Protein AF-A0A6V7NEJ1-F1 (afdb_monomer_lite)

Foldseek 3Di:
DVVVVVVVVVVVVVVPPDPQDCCDPVNDQDPLNVLSVVLVVCVVPDPDNVVSVVSVVVSVCSLPVVVVVVVVVVVVVVVVVVVVVVVVVVVVVVVVVPPCPVVVVVVVVVVVVVVVVDDDDDDDDDDDDDDDDDPDDCVVVVVVVVDPPPQDFQLPPLCLQVDCVNCVPHASGHAPSTHGHPLQWDQCAQLHHRNHADPQFTRHGSDTHNLQWDQCAQSHHRNHEDPPFTRHGSDTNPPD

Sequence (240 aa):
MAQKREKREEDWEEHCWEDGVRVGDNGEQGRCYDFWTDFSECMSRCREPKDCSLLRDDYLECLHHSKEFQRRNRIYKEEQRQKRAAERKAKEEAKGGDVDMLAFSIHHWLLLLCLSVATLGETDAIRSASPPYPTRSKFLRAAVLGGRRQRLMCTADPGVCSDRKKNPWGGSTCCFQQYCKDTARDPDHCGDCGRRCAYGLLCCGGECTDVRDDPDHCGSCYSRCAAGIRCSFGMCGYSH

Secondary structure (DSSP, 8-state):
--HHHHHHHTHHHHHTSSSS----TTSPPPTTHHHHHHHHHHHHH-SSGGGGHHHHHHHHHHHH-HHHHHHHHHHHHHHHHHHHHHHHHHHHHHHHTTTSHHHHHHHHHHHHHHHTTS-------------------THHHHHHHS------B-SS-GGGGT-TTT-TT---EEETTTEEE-TTT-TTSSSSTT-PPPTT-EEETTEEE-TTT-TTSSSSTT-PPPTTPPEETTEETTT-

Radius of gyration: 31.02 Å; chains: 1; bounding box: 75×42×97 Å

Organism: NCBI:txid296719

Structure (mmCIF, N/CA/C/O backbone):
data_AF-A0A6V7NEJ1-F1
#
_entry.id   AF-A0A6V7NEJ1-F1
#
loop_
_atom_site.group_PDB
_atom_site.id
_atom_site.type_symbol
_atom_site.label_atom_id
_atom_site.label_alt_id
_atom_site.label_comp_id
_atom_site.label_asym_id
_atom_site.label_entity_id
_atom_site.label_seq_id
_atom_site.pdbx_PDB_ins_code
_atom_site.Cartn_x
_atom_site.Cartn_y
_atom_site.Cartn_z
_atom_site.occupancy
_atom_site.B_iso_or_equiv
_atom_site.auth_seq_id
_atom_site.auth_comp_id
_atom_site.auth_asym_id
_atom_site.auth_atom_id
_atom_site.pdbx_PDB_model_num
ATOM 1 N N . MET A 1 1 ? -39.608 7.233 35.991 1.00 43.00 1 MET A N 1
ATOM 2 C CA . MET A 1 1 ? -39.121 7.930 34.776 1.00 43.00 1 MET A CA 1
ATOM 3 C C . MET A 1 1 ? -37.794 8.667 34.987 1.00 43.00 1 MET A C 1
ATOM 5 O O . MET A 1 1 ? -37.053 8.764 34.023 1.00 43.00 1 MET A O 1
ATOM 9 N N . ALA A 1 2 ? -37.445 9.117 36.202 1.00 38.62 2 ALA A N 1
ATOM 10 C CA . ALA A 1 2 ? -36.134 9.727 36.484 1.00 38.62 2 ALA A CA 1
ATOM 11 C C . ALA A 1 2 ? -34.965 8.712 36.491 1.00 38.62 2 ALA A C 1
ATOM 13 O O . ALA A 1 2 ? -33.938 8.956 35.878 1.00 38.62 2 ALA A O 1
ATOM 14 N N . GLN A 1 3 ? -35.169 7.508 37.034 1.00 37.56 3 GLN A N 1
ATOM 15 C CA . GLN A 1 3 ? -34.107 6.491 37.178 1.00 37.56 3 GLN A CA 1
ATOM 16 C C . GLN A 1 3 ? -33.664 5.790 35.873 1.00 37.56 3 GLN A C 1
ATOM 18 O O . GLN A 1 3 ? -32.700 5.035 35.874 1.00 37.56 3 GLN A O 1
ATOM 23 N N . LYS A 1 4 ? -34.358 5.999 34.741 1.00 33.81 4 LYS A N 1
ATOM 24 C CA . LYS A 1 4 ? -34.018 5.363 33.444 1.00 33.81 4 LYS A CA 1
ATOM 25 C C . LYS A 1 4 ? -33.117 6.242 32.558 1.00 33.81 4 LYS A C 1
ATOM 27 O O . LYS A 1 4 ? -32.712 5.801 31.486 1.00 33.81 4 LYS A O 1
ATOM 32 N N . ARG A 1 5 ? -32.865 7.488 32.980 1.00 34.72 5 ARG A N 1
ATOM 33 C CA . ARG A 1 5 ? -31.974 8.450 32.312 1.00 34.72 5 ARG A CA 1
ATOM 34 C C . ARG A 1 5 ? -30.560 8.402 32.892 1.00 34.72 5 ARG A C 1
ATOM 36 O O . ARG A 1 5 ? -29.623 8.345 32.115 1.00 34.72 5 ARG A O 1
ATOM 43 N N . GLU A 1 6 ? -30.451 8.281 34.211 1.00 37.00 6 GLU A N 1
ATOM 44 C CA . GLU A 1 6 ? -29.179 8.176 34.948 1.00 37.00 6 GLU A CA 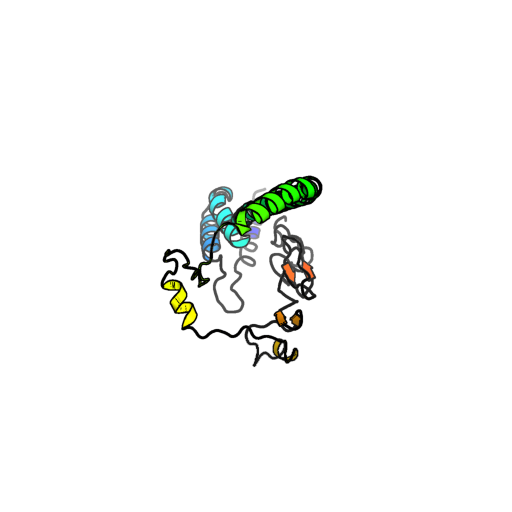1
ATOM 45 C C . GLU A 1 6 ? -28.373 6.932 34.530 1.00 37.00 6 GLU A C 1
ATOM 47 O O . GLU A 1 6 ? -27.199 7.022 34.200 1.00 37.00 6 GLU A O 1
ATOM 52 N N . LYS A 1 7 ? -29.041 5.782 34.348 1.00 33.00 7 LYS A N 1
ATOM 53 C CA . LYS A 1 7 ? -28.384 4.534 33.913 1.00 33.00 7 LYS A CA 1
ATOM 54 C C . LYS A 1 7 ? -27.894 4.529 32.452 1.00 33.00 7 LYS A C 1
ATOM 56 O O . LYS A 1 7 ? -27.285 3.561 32.024 1.00 33.00 7 LYS A O 1
ATOM 61 N N . ARG A 1 8 ? -28.220 5.559 31.661 1.00 33.16 8 ARG A N 1
ATOM 62 C CA . ARG A 1 8 ? -27.719 5.731 30.286 1.00 33.16 8 ARG A CA 1
ATOM 63 C C . ARG A 1 8 ? -26.531 6.693 30.239 1.00 33.16 8 ARG A C 1
ATOM 65 O O . ARG A 1 8 ? -25.877 6.728 29.214 1.00 33.16 8 ARG A O 1
ATOM 72 N N . GLU A 1 9 ? -26.288 7.477 31.289 1.00 38.00 9 GLU A N 1
ATOM 73 C CA . GLU A 1 9 ? -25.158 8.414 31.372 1.00 38.00 9 GLU A CA 1
ATOM 74 C C . GLU A 1 9 ? -23.884 7.721 31.888 1.00 38.00 9 GLU A C 1
ATOM 76 O O . GLU A 1 9 ? -22.805 8.055 31.417 1.00 38.00 9 GLU A O 1
ATOM 81 N N . GLU A 1 10 ? -24.002 6.683 32.726 1.00 37.66 10 GLU A N 1
ATOM 82 C CA . GLU A 1 10 ? -22.851 5.889 33.206 1.00 37.66 10 GLU A CA 1
ATOM 83 C C . GLU A 1 10 ? -22.279 4.913 32.149 1.00 37.66 10 GLU A C 1
ATOM 85 O O . GLU A 1 10 ? -21.090 4.618 32.165 1.00 37.66 10 GLU A O 1
ATOM 90 N N . ASP A 1 11 ? -23.079 4.463 31.172 1.00 36.28 11 ASP A N 1
ATOM 91 C CA . ASP A 1 11 ? -22.656 3.488 30.137 1.00 36.28 11 ASP A CA 1
ATOM 92 C C . ASP A 1 11 ? -21.701 4.092 29.074 1.00 36.28 11 ASP A C 1
ATOM 94 O O . ASP A 1 11 ? -21.003 3.366 28.361 1.00 36.28 11 ASP A O 1
ATOM 98 N N . TRP A 1 12 ? -21.667 5.430 28.952 1.00 39.09 12 TRP A N 1
ATOM 99 C CA . TRP A 1 12 ? -20.830 6.147 27.975 1.00 39.09 12 TRP A CA 1
ATOM 100 C C . TRP A 1 12 ? -19.400 6.405 28.455 1.00 39.09 12 TRP A C 1
ATOM 102 O O . TRP A 1 12 ? -18.511 6.570 27.618 1.00 39.09 12 TRP A O 1
ATOM 112 N N . GLU A 1 13 ? -19.160 6.463 29.768 1.00 37.31 13 GLU A N 1
ATOM 113 C CA . GLU A 1 13 ? -17.818 6.724 30.305 1.00 37.31 13 GLU A CA 1
ATOM 114 C C . GLU A 1 13 ? -16.899 5.498 30.185 1.00 37.31 13 GLU A C 1
ATOM 116 O O . GLU A 1 13 ? -15.700 5.671 29.981 1.00 37.31 13 GLU A O 1
ATOM 121 N N . GLU A 1 14 ? -17.437 4.273 30.209 1.00 36.22 14 GLU A N 1
ATOM 122 C CA . GLU A 1 14 ? -16.632 3.039 30.147 1.00 36.22 14 GLU A CA 1
ATOM 123 C C . GLU A 1 14 ? -16.271 2.619 28.702 1.00 36.22 14 GLU A C 1
ATOM 125 O O . GLU A 1 14 ? -15.186 2.098 28.461 1.00 36.22 14 GLU A O 1
ATOM 130 N N . HIS A 1 15 ? -17.108 2.937 27.702 1.00 41.59 15 HIS A N 1
ATOM 131 C CA . HIS A 1 15 ? -16.860 2.582 26.289 1.00 41.59 15 HIS A CA 1
ATOM 132 C C . HIS A 1 15 ? -15.947 3.558 25.525 1.00 41.59 15 HIS A C 1
ATOM 134 O O . HIS A 1 15 ? -15.468 3.236 24.439 1.00 41.59 15 HIS A O 1
ATOM 140 N N . CYS A 1 16 ? -15.699 4.760 26.053 1.00 40.62 16 CYS A N 1
ATOM 141 C CA . CYS A 1 16 ? -14.900 5.779 25.361 1.00 40.62 16 CYS A CA 1
ATOM 142 C C . CYS A 1 16 ? -13.378 5.622 25.541 1.00 40.62 16 CYS A C 1
ATOM 144 O O . CYS A 1 16 ? -12.628 6.346 24.883 1.00 40.62 16 CYS A O 1
ATOM 146 N N . TRP A 1 17 ? -12.909 4.716 26.409 1.00 41.50 17 TRP A N 1
ATOM 147 C CA . TRP A 1 17 ? -11.503 4.691 26.838 1.00 41.50 17 TRP A CA 1
ATOM 148 C C . TRP A 1 17 ? -10.650 3.514 26.345 1.00 41.50 17 TRP A C 1
ATOM 150 O O . TRP A 1 17 ? -9.428 3.633 26.416 1.00 41.50 17 TRP A O 1
ATOM 160 N N . GLU A 1 18 ? -11.212 2.427 25.801 1.00 34.25 18 GLU A N 1
ATOM 161 C CA . GLU A 1 18 ? -10.382 1.244 25.484 1.00 34.25 18 GLU A CA 1
ATOM 162 C C . GLU A 1 18 ? -9.819 1.184 24.047 1.00 34.25 18 GLU A C 1
ATOM 164 O O . GLU A 1 18 ? -8.728 0.650 23.863 1.00 34.25 18 GLU A O 1
ATOM 169 N N . ASP A 1 19 ? -10.436 1.819 23.041 1.00 42.66 19 ASP A N 1
ATOM 170 C CA . ASP A 1 19 ? -10.049 1.579 21.630 1.00 42.66 19 ASP A CA 1
ATOM 171 C C . ASP A 1 19 ? -9.266 2.718 20.933 1.00 42.66 19 ASP A C 1
ATOM 173 O O . ASP A 1 19 ? -8.910 2.619 19.755 1.00 42.66 19 ASP A O 1
ATOM 177 N N . GLY A 1 20 ? -8.970 3.826 21.622 1.00 44.59 20 GLY A N 1
ATOM 178 C CA . GLY A 1 20 ? -8.457 5.044 20.971 1.00 44.59 20 GLY A CA 1
ATOM 179 C C . GLY A 1 20 ? -6.935 5.172 20.840 1.00 44.59 20 GLY A C 1
ATOM 180 O O . GLY A 1 20 ? -6.453 5.854 19.934 1.00 44.59 20 GLY A O 1
ATOM 181 N N . VAL A 1 21 ? -6.156 4.538 21.719 1.00 46.44 21 VAL A N 1
ATOM 182 C CA . VAL A 1 21 ? -4.704 4.765 21.783 1.00 46.44 21 VAL A CA 1
ATOM 183 C C . VAL A 1 21 ? -3.960 3.586 21.167 1.00 46.44 21 VAL A C 1
ATOM 185 O O . VAL A 1 21 ? -3.514 2.678 21.862 1.00 46.44 21 VAL A O 1
ATOM 188 N N . ARG A 1 22 ? -3.726 3.621 19.850 1.00 49.00 22 ARG A N 1
ATOM 189 C CA . ARG A 1 22 ? -2.622 2.832 19.282 1.00 49.00 22 ARG A CA 1
ATOM 190 C C . ARG A 1 22 ? -1.297 3.512 19.621 1.00 49.00 22 ARG A C 1
ATOM 192 O O . ARG A 1 22 ? -0.730 4.232 18.799 1.00 49.00 22 ARG A O 1
ATOM 199 N N . VAL A 1 23 ? -0.805 3.276 20.838 1.00 48.75 23 VAL A N 1
ATOM 200 C CA . VAL A 1 23 ? 0.640 3.317 21.094 1.00 48.75 23 VAL A CA 1
ATOM 201 C C . VAL A 1 23 ? 1.232 2.231 20.198 1.00 48.75 23 VAL A C 1
ATOM 203 O O . VAL A 1 23 ? 0.774 1.091 20.244 1.00 48.75 23 VAL A O 1
ATOM 206 N N . GLY A 1 24 ? 2.173 2.570 19.314 1.00 43.19 24 GLY A N 1
ATOM 207 C CA . GLY A 1 24 ? 2.860 1.529 18.549 1.00 43.19 24 GLY A CA 1
ATOM 208 C C . GLY A 1 24 ? 3.569 0.569 19.507 1.00 43.19 24 GLY A C 1
ATOM 209 O O . GLY A 1 24 ? 3.970 0.989 20.589 1.00 43.19 24 GLY A O 1
ATOM 210 N N . ASP A 1 25 ? 3.789 -0.687 19.111 1.00 52.03 25 ASP A N 1
ATOM 211 C CA . ASP A 1 25 ? 4.410 -1.732 19.955 1.00 52.03 25 ASP A CA 1
ATOM 212 C C . ASP A 1 25 ? 5.779 -1.339 20.572 1.00 52.03 25 ASP A C 1
ATOM 214 O O . ASP A 1 25 ? 6.278 -2.004 21.476 1.00 52.03 25 ASP A O 1
ATOM 218 N N . ASN A 1 26 ? 6.379 -0.232 20.116 1.00 51.19 26 ASN A N 1
ATOM 219 C CA . ASN A 1 26 ? 7.649 0.329 20.582 1.0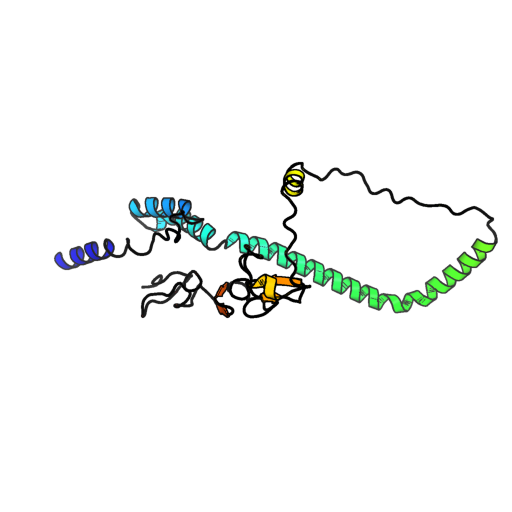0 51.19 26 ASN A CA 1
ATOM 220 C C . ASN A 1 26 ? 7.509 1.522 21.556 1.00 51.19 26 ASN A C 1
ATOM 222 O O . ASN A 1 26 ? 8.520 2.123 21.915 1.00 51.19 26 ASN A O 1
ATOM 226 N N . GLY A 1 27 ? 6.293 1.926 21.941 1.00 51.09 27 GLY A N 1
ATOM 227 C CA . GLY A 1 27 ? 6.068 3.141 22.741 1.00 51.09 27 GLY A CA 1
ATOM 228 C C . GLY A 1 27 ? 6.135 4.453 21.944 1.00 51.09 27 GLY A C 1
ATOM 229 O O . GLY A 1 27 ? 6.050 5.531 22.528 1.00 51.09 27 GLY A O 1
ATOM 230 N N . GLU A 1 28 ? 6.289 4.384 20.620 1.00 56.56 28 GLU A N 1
ATOM 231 C CA . GLU A 1 28 ? 6.332 5.557 19.743 1.00 56.56 28 GLU A CA 1
ATOM 232 C C . GLU A 1 28 ? 4.916 5.992 19.335 1.00 56.56 28 GLU A C 1
ATOM 234 O O . GLU A 1 28 ? 4.045 5.167 19.036 1.00 56.56 28 GLU A O 1
ATOM 239 N N . GLN A 1 29 ? 4.689 7.308 19.319 1.00 66.00 29 GLN A N 1
ATOM 240 C CA . GLN A 1 29 ? 3.431 7.911 18.879 1.00 66.00 29 GLN A CA 1
ATOM 241 C C . GLN A 1 29 ? 3.195 7.623 17.387 1.00 66.00 29 GLN A C 1
ATOM 243 O O . GLN A 1 29 ? 4.096 7.752 16.556 1.00 66.00 29 GLN A O 1
ATOM 248 N N . GLY A 1 30 ? 1.975 7.206 17.035 1.00 68.06 30 GLY A N 1
ATOM 249 C CA . GLY A 1 30 ? 1.600 6.928 15.648 1.00 68.06 30 GLY A CA 1
ATOM 250 C C . GLY A 1 30 ? 1.690 8.167 14.744 1.00 68.06 30 GLY A C 1
ATOM 251 O O . GLY A 1 30 ? 1.585 9.298 15.201 1.00 68.06 30 GLY A O 1
ATOM 252 N N . ARG A 1 31 ? 1.814 7.969 13.422 1.00 75.25 31 ARG A N 1
ATOM 253 C CA . ARG A 1 31 ? 1.979 9.067 12.435 1.00 75.25 31 ARG A CA 1
ATOM 254 C C . ARG A 1 31 ? 0.896 10.156 12.474 1.00 75.25 31 ARG A C 1
ATOM 256 O O . ARG A 1 31 ? 1.161 11.265 12.035 1.00 75.25 31 ARG A O 1
ATOM 263 N N . CYS A 1 32 ? -0.304 9.822 12.946 1.00 81.94 32 CYS A N 1
ATOM 264 C CA . CYS A 1 32 ? -1.450 10.732 13.036 1.00 81.94 32 CYS A CA 1
ATOM 265 C C . CYS A 1 32 ? -1.846 11.035 14.490 1.00 81.94 32 CYS A C 1
ATOM 267 O O . CYS A 1 32 ? -2.981 11.433 14.743 1.00 81.94 32 CYS A O 1
ATOM 269 N N . TYR A 1 33 ? -0.942 10.789 15.442 1.00 81.88 33 TYR A N 1
ATOM 270 C CA . TYR A 1 33 ? -1.204 10.936 16.873 1.00 81.88 33 TYR A CA 1
ATOM 271 C C . TYR A 1 33 ? -1.533 12.381 17.269 1.00 81.88 33 TYR A C 1
ATOM 273 O O . TYR A 1 33 ? -2.431 12.593 18.078 1.00 81.88 33 TYR A O 1
ATOM 281 N N . ASP A 1 34 ? -0.888 13.369 16.648 1.00 84.31 34 ASP A N 1
ATOM 282 C CA . ASP A 1 34 ? -1.160 14.788 16.914 1.00 84.31 34 ASP A CA 1
ATOM 283 C C . ASP A 1 34 ? -2.590 15.169 16.496 1.00 84.31 34 ASP A C 1
ATOM 285 O O . ASP A 1 34 ? -3.363 15.675 17.304 1.00 84.31 34 ASP A O 1
ATOM 289 N N . PHE A 1 35 ? -3.003 14.793 15.279 1.00 85.50 35 PHE A N 1
ATOM 290 C CA . PHE A 1 35 ? -4.374 15.022 14.800 1.00 85.50 35 PHE A CA 1
ATOM 291 C C . PHE A 1 35 ? -5.428 14.305 15.648 1.00 85.50 35 PHE A C 1
ATOM 293 O O . PHE A 1 35 ? -6.522 14.824 15.868 1.00 85.50 35 PHE A O 1
ATOM 300 N N . TRP A 1 36 ? -5.107 13.100 16.124 1.00 83.25 36 TRP A N 1
ATOM 301 C CA . TRP A 1 36 ? -5.970 12.365 17.042 1.00 83.25 36 TRP A CA 1
ATOM 302 C C . TRP A 1 36 ? -6.092 13.075 18.393 1.00 83.25 36 TRP A C 1
ATOM 304 O O . TRP A 1 36 ? -7.195 13.165 18.928 1.00 83.25 36 TRP A O 1
ATOM 314 N N . THR A 1 37 ? -4.984 13.601 18.920 1.00 83.50 37 THR A N 1
ATOM 315 C CA . THR A 1 37 ? -4.953 14.328 20.195 1.00 83.50 37 THR A CA 1
ATOM 316 C C . THR A 1 37 ? -5.835 15.571 20.119 1.00 83.50 37 THR A C 1
ATOM 318 O O . THR A 1 37 ? -6.693 15.752 20.980 1.00 83.50 37 THR A O 1
ATOM 321 N N . ASP A 1 38 ? -5.722 16.356 19.046 1.00 85.88 38 ASP A N 1
ATOM 322 C CA . ASP A 1 38 ? -6.537 17.559 18.837 1.00 85.88 38 ASP A CA 1
ATOM 323 C C . ASP A 1 38 ? -8.032 17.228 18.697 1.00 85.88 38 ASP A C 1
ATOM 325 O O . ASP A 1 38 ? -8.900 17.874 19.295 1.00 85.88 38 ASP A O 1
ATOM 329 N N . PHE A 1 39 ? -8.355 16.186 17.924 1.00 86.88 39 PHE A N 1
ATOM 330 C CA . PHE A 1 39 ? -9.727 15.708 17.772 1.00 86.88 39 PHE A CA 1
ATOM 331 C C . PHE A 1 39 ? -10.311 15.214 19.105 1.00 86.88 39 PHE A C 1
ATOM 333 O O . PHE A 1 39 ? -11.439 15.572 19.452 1.00 86.88 39 PHE A O 1
ATOM 340 N N . SER A 1 40 ? -9.540 14.430 19.859 1.00 78.06 40 SER A N 1
ATOM 341 C CA . SER A 1 40 ? -9.921 13.892 21.167 1.00 78.06 40 SER A CA 1
ATOM 342 C C . SER A 1 40 ? -10.134 15.008 22.193 1.00 78.06 40 SER A C 1
ATOM 344 O O . SER A 1 40 ? -11.163 15.049 22.870 1.00 78.06 40 SER A O 1
ATOM 346 N N . GLU A 1 41 ? -9.232 15.992 22.242 1.00 83.38 41 GLU A N 1
ATOM 347 C CA . GLU A 1 41 ? -9.363 17.153 23.123 1.00 83.38 41 GLU A CA 1
ATOM 348 C C . GLU A 1 41 ? -10.616 17.975 22.784 1.00 83.38 41 GLU A C 1
ATOM 350 O O . GLU A 1 41 ? -11.369 18.345 23.689 1.00 83.38 41 GLU A O 1
ATOM 355 N N . CYS A 1 42 ? -10.906 18.198 21.498 1.00 82.19 42 CYS A N 1
ATOM 356 C CA . CYS A 1 42 ? -12.136 18.871 21.079 1.00 82.19 42 CYS A CA 1
ATOM 357 C C . CYS A 1 42 ? -13.384 18.093 21.513 1.00 82.19 42 CYS A C 1
ATOM 359 O O . CYS A 1 42 ? -14.297 18.666 22.112 1.00 82.19 42 CYS A O 1
ATOM 361 N N . MET A 1 43 ? -13.409 16.781 21.268 1.00 78.94 43 MET A N 1
ATOM 362 C CA . MET A 1 43 ? -14.542 15.926 21.625 1.00 78.94 43 MET A CA 1
ATOM 363 C C . MET A 1 43 ? -14.771 15.871 23.140 1.00 78.94 43 MET A C 1
ATOM 365 O O . MET A 1 43 ? -15.921 15.845 23.569 1.00 78.94 43 MET A O 1
ATOM 369 N N . SER A 1 44 ? -13.706 15.952 23.945 1.00 77.31 44 SER A N 1
ATOM 370 C CA . SER A 1 44 ? -13.787 15.967 25.413 1.00 77.31 44 SER A CA 1
ATOM 371 C C . SER A 1 44 ? -14.429 17.235 25.995 1.00 77.31 44 SER A C 1
ATOM 373 O O . SER A 1 44 ? -14.887 17.231 27.136 1.00 77.31 44 SER A O 1
ATOM 375 N N . ARG A 1 45 ? -14.470 18.332 25.225 1.00 79.12 45 ARG A N 1
ATOM 376 C CA . ARG A 1 45 ? -14.982 19.642 25.673 1.00 79.12 45 ARG A CA 1
ATOM 377 C C . ARG A 1 45 ? -16.209 20.126 24.895 1.00 79.12 45 ARG A C 1
ATOM 379 O O . ARG A 1 45 ? -16.776 21.160 25.252 1.00 79.12 45 ARG A O 1
ATOM 386 N N . CYS A 1 46 ? -16.613 19.434 23.831 1.00 77.12 46 CYS A N 1
ATOM 387 C CA . CYS A 1 46 ? -17.714 19.866 22.971 1.00 77.12 46 CYS A CA 1
ATOM 388 C C . CYS A 1 46 ? -19.094 19.502 23.542 1.00 77.12 46 CYS A C 1
ATOM 390 O O . CYS A 1 46 ? -19.255 18.515 24.255 1.00 77.12 46 CYS A O 1
ATOM 392 N N . ARG A 1 47 ? -20.113 20.308 23.205 1.00 73.19 47 ARG A N 1
ATOM 393 C CA . ARG A 1 47 ? -21.520 19.979 23.496 1.00 73.19 47 ARG A CA 1
ATOM 394 C C . ARG A 1 47 ? -22.127 19.078 22.429 1.00 73.19 47 ARG A C 1
ATOM 396 O O . ARG A 1 47 ? -22.963 18.242 22.756 1.00 73.19 47 ARG A O 1
ATOM 403 N N . GLU A 1 48 ? -21.720 19.254 21.171 1.00 58.78 48 GLU A N 1
ATOM 404 C CA . GLU A 1 48 ? -22.180 18.439 20.053 1.00 58.78 48 GLU A CA 1
ATOM 405 C C . GLU A 1 48 ? -20.999 17.922 19.213 1.00 58.78 48 GLU A C 1
ATOM 407 O O . GLU A 1 48 ? -20.130 18.698 18.815 1.00 58.78 48 GLU A O 1
ATOM 412 N N . PRO A 1 49 ? -20.990 16.632 18.823 1.00 66.38 49 PRO A N 1
ATOM 413 C CA . PRO A 1 49 ? -19.919 16.051 18.005 1.00 66.38 49 PRO A CA 1
ATOM 414 C C . PRO A 1 49 ? -19.677 16.760 16.664 1.00 66.38 49 PRO A C 1
ATOM 416 O O . PRO A 1 49 ? -18.593 16.670 16.086 1.00 66.38 49 PRO A O 1
ATOM 419 N N . LYS A 1 50 ? -20.689 17.451 16.127 1.00 69.88 50 LYS A N 1
ATOM 420 C CA . LYS A 1 50 ? -20.587 18.168 14.849 1.00 69.88 50 LYS A CA 1
ATOM 421 C C . LYS A 1 50 ? -19.619 19.348 14.919 1.00 69.88 50 LYS A C 1
ATOM 423 O O . LYS A 1 50 ? -19.000 19.661 13.902 1.00 69.88 50 LYS A O 1
ATOM 428 N N . ASP A 1 51 ? -19.430 19.923 16.102 1.00 73.94 51 ASP A N 1
ATOM 429 C CA . ASP A 1 51 ? -18.531 21.057 16.324 1.00 73.94 51 ASP A CA 1
ATOM 430 C C . ASP A 1 51 ? -17.062 20.668 16.080 1.00 73.94 51 ASP A C 1
ATOM 432 O O . ASP A 1 51 ? -16.270 21.479 15.610 1.00 73.94 51 ASP A O 1
ATOM 436 N N . CYS A 1 52 ? -16.718 19.393 16.289 1.00 84.12 52 CYS A N 1
ATOM 437 C CA . CYS A 1 52 ? -15.379 18.838 16.059 1.00 84.12 52 CYS A CA 1
ATOM 438 C C . CYS A 1 52 ? -15.244 18.108 14.708 1.00 84.12 52 CYS A C 1
ATOM 440 O O . CYS A 1 52 ? -14.323 17.314 14.516 1.00 84.12 52 CYS A O 1
ATOM 442 N N . SER A 1 53 ? -16.171 18.322 13.766 1.00 81.94 53 SER A N 1
ATOM 443 C CA . SER A 1 53 ? -16.163 17.651 12.453 1.00 81.94 53 SER A CA 1
ATOM 444 C C . SER A 1 53 ? -14.915 17.951 11.621 1.00 81.94 53 SER A C 1
ATOM 446 O O . SER A 1 53 ? -14.385 17.044 10.994 1.00 81.94 53 SER A O 1
ATOM 448 N N . LEU A 1 54 ? -14.396 19.177 11.679 1.00 85.75 54 LEU A N 1
ATOM 449 C CA . LEU A 1 54 ? -13.187 19.562 10.944 1.00 85.75 54 LEU A CA 1
ATOM 450 C C . LEU A 1 54 ? -11.942 18.810 11.440 1.00 85.75 54 LEU A C 1
ATOM 452 O O . LEU A 1 54 ? -11.209 18.248 10.636 1.00 85.75 54 LEU A O 1
ATOM 456 N N . LEU A 1 55 ? -11.751 18.718 12.760 1.00 84.50 55 LEU A N 1
ATOM 457 C CA . LEU A 1 55 ? -10.628 17.980 13.359 1.00 84.50 55 LEU A CA 1
ATOM 458 C C . LEU A 1 55 ? -10.722 16.475 13.091 1.00 84.50 55 LEU A C 1
ATOM 460 O O . LEU A 1 55 ? -9.720 15.807 12.850 1.00 84.50 55 LEU A O 1
ATOM 464 N N . ARG A 1 56 ? -11.947 15.944 13.076 1.00 82.94 56 ARG A N 1
ATOM 465 C CA . ARG A 1 56 ? -12.218 14.566 12.661 1.00 82.94 56 ARG A CA 1
ATOM 466 C C . ARG A 1 56 ? -11.831 14.337 11.203 1.00 82.94 56 ARG A C 1
ATOM 468 O O . ARG A 1 56 ? -11.207 13.327 10.897 1.00 82.94 56 ARG A O 1
ATOM 475 N N . ASP A 1 57 ? -12.203 15.255 10.314 1.00 80.62 57 ASP A N 1
ATOM 476 C CA . ASP A 1 57 ? -11.881 15.168 8.892 1.00 80.62 57 ASP A CA 1
ATOM 477 C C . ASP A 1 57 ? -10.369 15.229 8.661 1.00 80.62 57 ASP A C 1
ATOM 479 O O . ASP A 1 57 ? -9.872 14.496 7.810 1.00 80.62 57 ASP A O 1
ATOM 483 N N . ASP A 1 58 ? -9.639 16.036 9.432 1.00 85.25 58 ASP A N 1
ATOM 484 C CA . ASP A 1 58 ? -8.175 16.123 9.371 1.00 85.25 58 ASP A CA 1
ATOM 485 C C . ASP A 1 58 ? -7.502 14.845 9.894 1.00 85.25 58 ASP A C 1
ATOM 487 O O . ASP A 1 58 ? -6.604 14.300 9.247 1.00 85.25 58 ASP A O 1
ATOM 491 N N . TYR A 1 59 ? -7.993 14.282 11.001 1.00 83.19 59 TYR A N 1
ATOM 492 C CA . TYR A 1 59 ? -7.537 12.982 11.497 1.00 83.19 59 TYR A CA 1
ATOM 493 C C . TYR A 1 59 ? -7.786 11.849 10.483 1.00 83.19 59 TYR A C 1
ATOM 495 O O . TYR A 1 59 ? -6.888 11.050 10.195 1.00 83.19 59 TYR A O 1
ATOM 503 N N . LEU A 1 60 ? -8.980 11.802 9.882 1.00 79.94 60 LEU A N 1
ATOM 504 C CA . LEU A 1 60 ? -9.338 10.812 8.859 1.00 79.94 60 LEU A CA 1
ATOM 505 C C . LEU A 1 60 ? -8.586 11.031 7.538 1.00 79.94 60 LEU A C 1
ATOM 507 O O . LEU A 1 60 ? -8.311 10.071 6.815 1.00 79.94 60 LEU A O 1
ATOM 511 N N . GLU A 1 61 ? -8.236 12.272 7.207 1.00 82.56 61 GLU A N 1
ATOM 512 C CA . GLU A 1 61 ? -7.392 12.598 6.059 1.00 82.56 61 GLU A CA 1
ATOM 513 C C . GLU A 1 61 ? -5.968 12.087 6.267 1.00 82.56 61 GLU A C 1
ATOM 515 O O . GLU A 1 61 ? -5.460 11.404 5.378 1.00 82.56 61 GLU A O 1
ATOM 520 N N . CYS A 1 62 ? -5.390 12.283 7.456 1.00 81.81 62 CYS A N 1
ATOM 521 C CA . CYS A 1 62 ? -4.085 11.728 7.810 1.00 81.81 62 CYS A CA 1
ATOM 522 C C . CYS A 1 62 ? -4.084 10.190 7.788 1.00 81.81 62 CYS A C 1
ATOM 524 O O . CYS A 1 62 ? -3.149 9.569 7.284 1.00 81.81 62 CYS A O 1
ATOM 526 N N . LEU A 1 63 ? -5.142 9.548 8.295 1.00 76.44 63 LEU A N 1
ATOM 527 C CA . LEU A 1 63 ? -5.238 8.085 8.309 1.00 76.44 63 LEU A CA 1
ATOM 528 C C . LEU A 1 63 ? -5.401 7.482 6.912 1.00 76.44 63 LEU A C 1
ATOM 530 O O . LEU A 1 63 ? -4.769 6.474 6.589 1.00 76.44 63 LEU A O 1
ATOM 534 N N . HIS A 1 64 ? -6.272 8.067 6.090 1.00 74.19 64 HIS A N 1
ATOM 535 C CA . HIS A 1 64 ? -6.716 7.439 4.846 1.00 74.19 64 HIS A CA 1
ATOM 536 C C . HIS A 1 64 ? -6.157 8.095 3.582 1.00 74.19 64 HIS A C 1
ATOM 538 O O . HIS A 1 64 ? -6.411 7.588 2.486 1.00 74.19 64 HIS A O 1
ATOM 544 N N . HIS A 1 65 ? -5.417 9.205 3.701 1.00 70.44 65 HIS A N 1
ATOM 545 C CA . HIS A 1 65 ? -4.816 9.961 2.595 1.00 70.44 65 HIS A CA 1
ATOM 546 C C . HIS A 1 65 ? -5.790 10.156 1.416 1.00 70.44 65 HIS A C 1
ATOM 548 O O . HIS A 1 65 ? -5.415 10.118 0.239 1.00 70.44 65 HIS A O 1
ATOM 554 N N . SER A 1 66 ? -7.086 10.307 1.708 1.00 64.31 66 SER A N 1
ATOM 555 C CA . SER A 1 66 ? -8.156 10.202 0.709 1.00 64.31 66 SER A CA 1
ATOM 556 C C . SER A 1 66 ? -8.067 11.323 -0.333 1.00 64.31 66 SER A C 1
ATOM 558 O O . SER A 1 66 ? -8.295 11.096 -1.527 1.00 64.31 66 SER A O 1
ATOM 560 N N . LYS A 1 67 ? -7.642 12.520 0.091 1.00 61.31 67 LYS A N 1
ATOM 561 C CA . LYS A 1 67 ? -7.430 13.691 -0.770 1.00 61.31 67 LYS A CA 1
ATOM 562 C C . LYS A 1 67 ? -6.136 13.578 -1.584 1.00 61.31 67 LYS 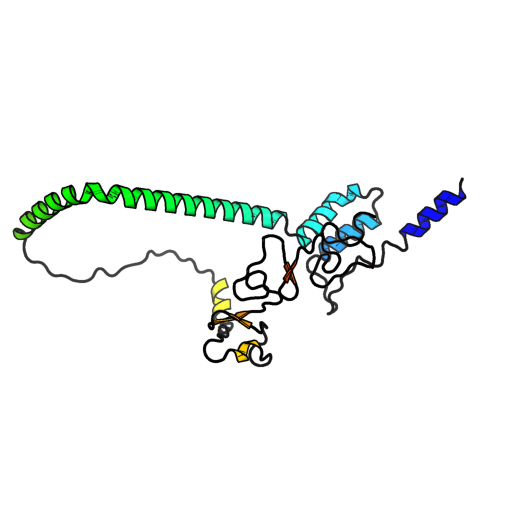A C 1
ATOM 564 O O . LYS A 1 67 ? -6.145 13.892 -2.779 1.00 61.31 67 LYS A O 1
ATOM 569 N N . GLU A 1 68 ? -5.048 13.072 -1.002 1.00 68.62 68 GLU A N 1
ATOM 570 C CA . GLU A 1 68 ? -3.813 12.771 -1.745 1.00 68.62 68 GLU A CA 1
ATOM 571 C C . GLU A 1 68 ? -4.036 11.696 -2.809 1.00 68.62 68 GLU A C 1
ATOM 573 O O . GLU A 1 68 ? -3.572 11.826 -3.948 1.00 68.62 68 GLU A O 1
ATOM 578 N N . PHE A 1 69 ? -4.813 10.664 -2.483 1.00 66.88 69 PHE A N 1
ATOM 579 C CA . PHE A 1 69 ? -5.144 9.622 -3.435 1.00 66.88 69 PHE A CA 1
ATOM 580 C C . PHE A 1 69 ? -5.956 10.156 -4.620 1.00 66.88 69 PHE A C 1
ATOM 582 O O . PHE A 1 69 ? -5.644 9.861 -5.776 1.00 66.88 69 PHE A O 1
ATOM 589 N N . GLN A 1 70 ? -6.956 10.999 -4.360 1.00 66.44 70 GLN A N 1
ATOM 590 C CA . GLN A 1 70 ? -7.727 11.649 -5.420 1.00 66.44 70 GLN A CA 1
ATOM 591 C C . GLN A 1 70 ? -6.853 12.546 -6.310 1.00 66.44 70 GLN A C 1
ATOM 593 O O . GLN A 1 70 ? -7.039 12.551 -7.530 1.00 66.44 70 GLN A O 1
ATOM 598 N N . ARG A 1 71 ? -5.875 13.269 -5.742 1.00 77.56 71 ARG A N 1
ATOM 599 C CA . ARG A 1 71 ? -4.907 14.061 -6.525 1.00 77.56 71 ARG A CA 1
ATOM 600 C C . ARG A 1 71 ? -4.019 13.170 -7.395 1.00 77.56 71 ARG A C 1
ATOM 602 O O . ARG A 1 71 ? -3.910 13.418 -8.595 1.00 77.56 71 ARG A O 1
ATOM 609 N N . ARG A 1 72 ? -3.458 12.094 -6.836 1.00 71.19 72 ARG A N 1
ATOM 610 C CA . ARG A 1 72 ? -2.637 11.118 -7.575 1.00 71.19 72 ARG A CA 1
ATOM 611 C C . ARG A 1 72 ? -3.423 10.433 -8.695 1.00 71.19 72 ARG A C 1
ATOM 613 O O . ARG A 1 72 ? -2.902 10.267 -9.794 1.00 71.19 72 ARG A O 1
ATOM 620 N N . ASN A 1 73 ? -4.693 10.111 -8.460 1.00 73.62 73 ASN A N 1
ATOM 621 C CA . ASN A 1 73 ? -5.579 9.548 -9.476 1.00 73.62 73 ASN A CA 1
ATOM 622 C C . ASN A 1 73 ? -5.843 10.488 -10.645 1.00 73.62 73 ASN A C 1
ATOM 624 O O . ASN A 1 73 ? -5.946 10.018 -11.777 1.00 73.62 73 ASN A O 1
ATOM 628 N N . ARG A 1 74 ? -5.966 11.798 -10.398 1.00 84.44 74 ARG A N 1
ATOM 629 C CA . ARG A 1 74 ? -6.119 12.785 -11.477 1.00 84.44 74 ARG A CA 1
ATOM 630 C C . ARG A 1 74 ? -4.881 12.796 -12.373 1.00 84.44 74 ARG A C 1
ATOM 632 O O . ARG A 1 74 ? -5.030 12.645 -13.580 1.00 84.44 74 ARG A O 1
ATOM 639 N N . ILE A 1 75 ? -3.689 12.828 -11.776 1.00 85.88 75 ILE A N 1
ATOM 640 C CA . ILE A 1 75 ? -2.408 12.784 -12.500 1.00 85.88 75 ILE A CA 1
ATOM 641 C C . ILE A 1 75 ? -2.273 11.477 -13.294 1.00 85.88 75 ILE A C 1
ATOM 643 O O . ILE A 1 75 ? -2.016 11.504 -14.494 1.00 85.88 75 ILE A O 1
ATOM 647 N N . TYR A 1 76 ? -2.527 10.327 -12.662 1.00 80.81 76 TYR A N 1
ATOM 648 C CA . TYR A 1 76 ? -2.472 9.025 -13.333 1.00 80.81 76 TYR A CA 1
ATOM 649 C C . TYR A 1 76 ? -3.472 8.936 -14.495 1.00 80.81 76 TYR A C 1
ATOM 651 O O . TYR A 1 76 ? -3.146 8.447 -15.575 1.00 80.81 76 TYR A O 1
ATOM 659 N N . LYS A 1 77 ? -4.697 9.442 -14.312 1.00 90.69 77 LYS A N 1
ATOM 660 C CA . LYS A 1 77 ? -5.732 9.451 -15.355 1.00 90.69 77 LYS A CA 1
ATOM 661 C C . LYS A 1 77 ? -5.340 10.342 -16.535 1.00 90.69 77 LYS A C 1
ATOM 663 O O . LYS A 1 77 ? -5.644 9.992 -17.675 1.00 90.69 77 LYS A O 1
ATOM 668 N N . GLU A 1 78 ? -4.674 11.463 -16.282 1.00 93.44 78 GLU A N 1
ATOM 669 C CA . GLU A 1 78 ? -4.122 12.334 -17.323 1.00 93.44 78 GLU A CA 1
ATOM 670 C C . GLU A 1 78 ? -2.956 11.672 -18.064 1.00 93.44 78 GLU A C 1
ATOM 672 O O . GLU A 1 78 ? -2.969 11.638 -19.294 1.00 93.44 78 GLU A O 1
ATOM 677 N N . GLU A 1 79 ? -2.021 11.043 -17.351 1.00 93.62 79 GLU A N 1
ATOM 678 C CA . GLU A 1 79 ? -0.914 10.287 -17.952 1.00 93.62 79 GLU A CA 1
ATOM 679 C C . GLU A 1 79 ? -1.437 9.151 -18.850 1.00 93.62 79 GLU A C 1
ATOM 681 O O . GLU A 1 79 ? -0.983 8.966 -19.979 1.00 93.62 79 GLU A O 1
ATOM 686 N N . GLN A 1 80 ? -2.463 8.423 -18.396 1.00 90.81 80 GLN A N 1
ATOM 687 C CA . GLN A 1 80 ? -3.119 7.378 -19.185 1.00 90.81 80 GLN A CA 1
ATOM 688 C C . GLN A 1 80 ? -3.813 7.934 -20.434 1.00 90.81 80 GLN A C 1
ATOM 690 O O . GLN A 1 80 ? -3.787 7.296 -21.488 1.00 90.81 80 GLN A O 1
ATOM 695 N N . ARG A 1 81 ? -4.425 9.122 -20.350 1.00 92.62 81 ARG A N 1
ATOM 696 C CA . ARG A 1 81 ? -5.006 9.797 -21.523 1.00 92.62 81 ARG A CA 1
ATOM 697 C C . ARG A 1 81 ? -3.926 10.169 -22.533 1.00 92.62 81 ARG A C 1
ATOM 699 O O . ARG A 1 81 ? -4.117 9.917 -23.720 1.00 92.62 81 ARG A O 1
ATOM 706 N N . GLN A 1 82 ? -2.800 10.708 -22.070 1.00 95.19 82 GLN A N 1
ATOM 707 C CA . GLN A 1 82 ? -1.672 11.065 -22.930 1.00 95.19 82 GLN A CA 1
ATOM 708 C C . GLN A 1 82 ? -1.060 9.834 -23.605 1.00 95.19 82 GLN A C 1
ATOM 710 O O . GLN A 1 82 ? -0.876 9.850 -24.819 1.00 95.19 82 GLN A O 1
ATOM 715 N N . LYS A 1 83 ? -0.840 8.737 -22.866 1.00 94.38 83 LYS A N 1
ATOM 716 C CA . LYS A 1 83 ? -0.346 7.469 -23.433 1.00 94.38 83 LYS A CA 1
ATOM 717 C C . LYS A 1 83 ? -1.281 6.917 -24.508 1.00 94.38 83 LYS A C 1
ATOM 719 O O . LYS A 1 83 ? -0.837 6.643 -25.616 1.00 94.38 83 LYS A O 1
ATOM 724 N N . ARG A 1 84 ? -2.591 6.858 -24.240 1.00 94.00 84 ARG A N 1
ATOM 725 C CA . ARG A 1 84 ? -3.586 6.403 -25.231 1.00 94.00 84 ARG A CA 1
ATOM 726 C C . ARG A 1 84 ? -3.659 7.314 -26.458 1.00 94.00 84 ARG A C 1
ATOM 728 O O . ARG A 1 84 ? -3.907 6.827 -27.557 1.00 94.00 84 ARG A O 1
ATOM 735 N N . ALA A 1 85 ? -3.478 8.623 -26.288 1.00 94.31 85 ALA A N 1
ATOM 736 C CA . ALA A 1 85 ? -3.428 9.564 -27.404 1.00 94.31 85 ALA A CA 1
ATOM 737 C C . ALA A 1 85 ? -2.154 9.376 -28.246 1.00 94.31 85 ALA A C 1
ATOM 739 O O . ALA A 1 85 ? -2.241 9.367 -29.470 1.00 94.31 85 ALA A O 1
ATOM 740 N N . ALA A 1 86 ? -1.000 9.166 -27.608 1.00 94.25 86 ALA A N 1
ATOM 741 C CA . ALA A 1 86 ? 0.258 8.862 -28.289 1.00 94.25 86 ALA A CA 1
ATOM 742 C C . ALA A 1 86 ? 0.188 7.528 -29.052 1.00 94.25 86 ALA A C 1
ATOM 744 O O . ALA A 1 86 ? 0.593 7.464 -30.206 1.00 94.25 86 ALA A O 1
ATOM 745 N N . GLU A 1 87 ? -0.412 6.489 -28.463 1.00 94.69 87 GLU A N 1
ATOM 746 C CA . GLU A 1 87 ? -0.640 5.202 -29.134 1.00 94.69 87 GLU A CA 1
ATOM 747 C C . GLU A 1 87 ? -1.571 5.319 -30.349 1.00 94.69 87 GLU A C 1
ATOM 749 O O . GLU A 1 87 ? -1.369 4.632 -31.349 1.00 94.69 87 GLU A O 1
ATOM 754 N N . ARG A 1 88 ? -2.603 6.173 -30.282 1.00 90.75 88 ARG A N 1
ATOM 755 C CA . ARG A 1 88 ? -3.486 6.440 -31.429 1.00 90.75 88 ARG A CA 1
ATOM 756 C C . ARG A 1 88 ? -2.733 7.137 -32.557 1.00 90.75 88 ARG A C 1
ATOM 758 O O . ARG A 1 88 ? -2.813 6.662 -33.683 1.00 90.75 88 ARG A O 1
ATOM 765 N N . LYS A 1 89 ? -1.949 8.170 -32.237 1.00 92.06 89 LYS A N 1
ATOM 766 C CA . LYS A 1 89 ? -1.094 8.861 -33.213 1.00 92.06 89 LYS A CA 1
ATOM 767 C C . LYS A 1 89 ? -0.083 7.912 -33.857 1.00 92.06 89 LYS A C 1
ATOM 769 O O . LYS A 1 89 ? -0.002 7.865 -35.074 1.00 92.06 89 LYS A O 1
ATOM 774 N N . ALA A 1 90 ? 0.579 7.064 -33.069 1.00 88.94 90 ALA A N 1
ATOM 775 C CA . ALA A 1 90 ? 1.512 6.064 -33.593 1.00 88.94 90 ALA A CA 1
ATOM 776 C C . ALA A 1 90 ? 0.831 5.051 -34.538 1.00 88.94 90 ALA A C 1
ATOM 778 O O . ALA A 1 90 ? 1.417 4.633 -35.532 1.00 88.94 90 ALA A O 1
ATOM 779 N N . LYS A 1 91 ? -0.424 4.663 -34.262 1.00 87.75 91 LYS A N 1
ATOM 780 C CA . LYS A 1 91 ? -1.215 3.792 -35.154 1.00 87.75 91 LYS A CA 1
ATOM 781 C C . LYS A 1 91 ? -1.672 4.497 -36.433 1.00 87.75 91 LYS A C 1
ATOM 783 O O . LYS A 1 91 ? -1.824 3.834 -37.455 1.00 87.75 91 LYS A O 1
ATOM 788 N N . GLU A 1 92 ? -1.933 5.799 -36.372 1.00 84.62 92 GLU A N 1
ATOM 789 C CA . GLU A 1 92 ? -2.275 6.626 -37.535 1.00 84.62 92 GLU A CA 1
ATOM 790 C C . GLU A 1 92 ? -1.045 6.841 -38.430 1.00 84.62 92 GLU A C 1
ATOM 792 O O . GLU A 1 92 ? -1.126 6.607 -39.633 1.00 84.62 92 GLU A O 1
ATOM 797 N N . GLU A 1 93 ? 0.112 7.155 -37.842 1.00 79.12 93 GLU A N 1
ATOM 798 C CA . GLU A 1 93 ? 1.402 7.268 -38.541 1.00 79.12 93 GLU A CA 1
ATOM 799 C C . GLU A 1 93 ? 1.813 5.939 -39.196 1.00 79.12 93 GLU A C 1
ATOM 801 O O . GLU A 1 93 ? 2.231 5.921 -40.351 1.00 79.12 93 GLU A O 1
ATOM 806 N N . ALA A 1 94 ? 1.595 4.805 -38.518 1.00 76.56 94 ALA A N 1
ATOM 807 C CA . ALA A 1 94 ? 1.860 3.479 -39.080 1.00 76.56 94 ALA A CA 1
ATOM 808 C C . ALA A 1 94 ? 0.950 3.111 -40.269 1.00 76.56 94 ALA A C 1
ATOM 810 O O . ALA A 1 94 ? 1.341 2.295 -41.096 1.00 76.56 94 ALA A O 1
ATOM 811 N N . LYS A 1 95 ? -0.254 3.696 -40.375 1.00 74.56 95 LYS A N 1
ATOM 812 C CA . LYS A 1 95 ? -1.152 3.511 -41.532 1.00 74.56 95 LYS A CA 1
ATOM 813 C C . LYS A 1 95 ? -0.885 4.506 -42.664 1.00 74.56 95 LYS A C 1
ATOM 815 O O . LYS A 1 95 ? -1.209 4.205 -43.808 1.00 74.56 95 LYS A O 1
ATOM 820 N N . GLY A 1 96 ? -0.319 5.675 -42.357 1.00 57.53 96 GLY A N 1
ATOM 821 C CA . GLY A 1 96 ? 0.061 6.688 -43.348 1.00 57.53 96 GLY A CA 1
ATOM 822 C C . GLY A 1 96 ? 1.329 6.344 -44.137 1.00 57.53 96 GLY A C 1
ATOM 823 O O . GLY A 1 96 ? 1.530 6.876 -45.222 1.00 57.53 96 GLY A O 1
ATOM 824 N N . GLY A 1 97 ? 2.153 5.419 -43.634 1.00 53.44 97 GLY A N 1
ATOM 825 C CA . GLY A 1 97 ? 3.424 5.031 -44.254 1.00 53.44 97 GLY A CA 1
ATOM 826 C C . GLY A 1 97 ? 3.337 4.240 -45.569 1.00 53.44 97 GLY A C 1
ATOM 827 O O . GLY A 1 97 ? 4.359 4.110 -46.237 1.00 53.44 97 GLY A O 1
ATOM 828 N N . ASP A 1 98 ? 2.163 3.743 -45.977 1.00 53.97 98 ASP A N 1
ATOM 829 C CA . ASP A 1 98 ? 2.030 2.915 -47.194 1.00 53.97 98 ASP A CA 1
ATOM 830 C C . ASP A 1 98 ? 1.882 3.724 -48.501 1.00 53.97 98 ASP A C 1
ATOM 832 O O . ASP A 1 98 ? 2.081 3.176 -49.585 1.00 53.97 98 ASP A O 1
ATOM 836 N N . VAL A 1 99 ? 1.574 5.028 -48.447 1.00 55.78 99 VAL A N 1
ATOM 837 C CA . VAL A 1 99 ? 1.381 5.867 -49.657 1.00 55.78 99 VAL A CA 1
ATOM 838 C C . VAL A 1 99 ? 2.565 6.785 -49.998 1.00 55.78 99 VAL A C 1
ATOM 840 O O . VAL A 1 99 ? 2.665 7.240 -51.136 1.00 55.78 99 VAL A O 1
ATOM 843 N N . ASP A 1 100 ? 3.517 6.982 -49.079 1.00 54.06 100 ASP A N 1
ATOM 844 C CA . ASP A 1 100 ? 4.674 7.880 -49.267 1.00 54.06 100 ASP A CA 1
ATOM 845 C C . ASP A 1 100 ? 5.956 7.175 -49.756 1.00 54.06 100 ASP A C 1
ATOM 847 O O . ASP A 1 100 ? 6.971 7.821 -50.025 1.00 54.06 100 ASP A O 1
ATOM 851 N N . MET A 1 101 ? 5.935 5.851 -49.948 1.00 50.19 101 MET A N 1
ATOM 852 C CA . MET A 1 101 ? 7.111 5.101 -50.417 1.00 50.19 101 MET A CA 1
ATOM 853 C C . MET A 1 101 ? 7.453 5.378 -51.900 1.00 50.19 101 MET A C 1
ATOM 855 O O . MET A 1 101 ? 8.612 5.261 -52.302 1.00 50.19 101 MET A O 1
ATOM 859 N N . LEU A 1 102 ? 6.480 5.805 -52.720 1.00 53.28 102 LEU A N 1
ATOM 860 C CA . LEU A 1 102 ? 6.693 6.114 -54.146 1.00 53.28 102 LEU A CA 1
ATOM 861 C C . LEU A 1 102 ? 7.133 7.570 -54.399 1.00 53.28 102 LEU A C 1
ATOM 863 O O . LEU A 1 102 ? 7.918 7.818 -55.315 1.00 53.28 102 LEU A O 1
ATOM 867 N N . ALA A 1 103 ? 6.701 8.529 -53.572 1.00 57.62 103 ALA A N 1
ATOM 868 C CA . ALA A 1 103 ? 7.030 9.950 -53.743 1.00 57.62 103 ALA A CA 1
ATOM 869 C C . ALA A 1 103 ? 8.461 10.298 -53.281 1.00 57.62 103 ALA A C 1
ATOM 871 O O . ALA A 1 103 ? 9.151 11.088 -53.938 1.00 57.62 103 ALA A O 1
ATOM 872 N N . PHE A 1 104 ? 8.937 9.662 -52.201 1.00 57.59 104 PHE A N 1
ATOM 873 C CA . PHE A 1 104 ? 10.310 9.822 -51.709 1.00 57.59 104 PHE A CA 1
ATOM 874 C C . PHE A 1 104 ? 11.347 9.163 -52.622 1.00 57.59 104 PHE A C 1
ATOM 876 O O . PHE A 1 104 ? 12.450 9.687 -52.751 1.00 57.59 104 PHE A O 1
ATOM 883 N N . SER A 1 105 ? 11.000 8.070 -53.313 1.00 62.47 105 SER A N 1
ATOM 884 C CA . SER A 1 105 ? 11.922 7.396 -54.235 1.00 62.47 105 SER A CA 1
ATOM 885 C C . SER A 1 105 ? 12.308 8.311 -55.406 1.00 62.47 105 SER A C 1
ATOM 887 O O . SER A 1 105 ? 13.488 8.487 -55.694 1.00 62.47 105 SER A O 1
ATOM 889 N N . ILE A 1 106 ? 11.339 9.000 -56.016 1.00 73.31 106 ILE A N 1
ATOM 890 C CA . ILE A 1 106 ? 11.581 9.894 -57.162 1.00 73.31 106 ILE A CA 1
ATOM 891 C C . ILE A 1 106 ? 12.403 11.127 -56.749 1.00 73.31 106 ILE A C 1
ATOM 893 O O . ILE A 1 106 ? 13.350 11.496 -57.443 1.00 73.31 106 ILE A O 1
ATOM 897 N N . HIS A 1 107 ? 12.105 11.732 -55.593 1.00 75.25 107 HIS A N 1
ATOM 898 C CA . HIS A 1 107 ? 12.877 12.869 -55.076 1.00 75.25 107 HIS A CA 1
ATOM 899 C C . HIS A 1 107 ? 14.295 12.476 -54.644 1.00 75.25 107 HIS A C 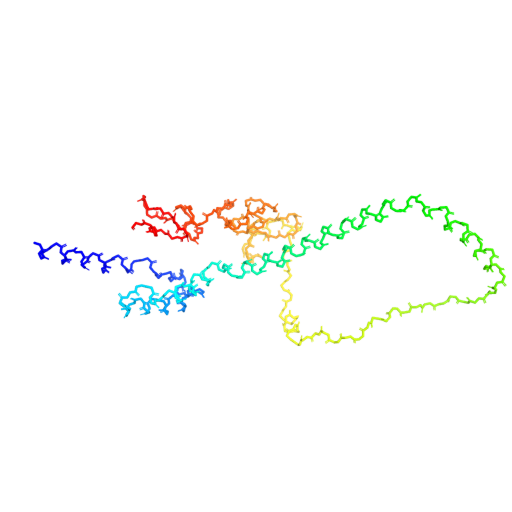1
ATOM 901 O O . HIS A 1 107 ? 15.231 13.235 -54.879 1.00 75.25 107 HIS A O 1
ATOM 907 N N . HIS A 1 108 ? 14.473 11.290 -54.055 1.00 76.00 108 HIS A N 1
ATOM 908 C CA . HIS A 1 108 ? 15.779 10.783 -53.636 1.00 76.00 108 HIS A CA 1
ATOM 909 C C . HIS A 1 108 ? 16.675 10.446 -54.837 1.00 76.00 108 HIS A C 1
ATOM 911 O O . HIS A 1 108 ? 17.851 10.803 -54.830 1.00 76.00 108 HIS A O 1
ATOM 917 N N . TRP A 1 109 ? 16.124 9.853 -55.905 1.00 74.62 109 TRP A N 1
ATOM 918 C CA . TRP A 1 109 ? 16.856 9.631 -57.158 1.00 74.62 109 TRP A CA 1
ATOM 919 C C . TRP A 1 109 ? 17.218 10.945 -57.868 1.00 74.62 109 TRP A C 1
ATOM 921 O O . TRP A 1 109 ? 18.337 11.067 -58.356 1.00 74.62 109 TRP A O 1
ATOM 931 N N . LEU A 1 110 ? 16.334 11.953 -57.868 1.00 75.00 110 LEU A N 1
ATOM 932 C CA . LEU A 1 110 ? 16.629 13.286 -58.420 1.00 75.00 110 LEU A CA 1
ATOM 933 C C . LEU A 1 110 ? 17.703 14.039 -57.611 1.00 75.00 110 LEU A C 1
ATOM 935 O O . LEU A 1 110 ? 18.582 14.668 -58.196 1.00 75.00 110 LEU A O 1
ATOM 939 N N . LEU A 1 111 ? 17.678 13.944 -56.278 1.00 68.06 111 LEU A N 1
ATOM 940 C CA . LEU A 1 111 ? 18.690 14.541 -55.396 1.00 68.06 111 LEU A CA 1
ATOM 941 C C . LEU A 1 111 ? 20.054 13.845 -55.508 1.00 68.06 111 LEU A C 1
ATOM 943 O O . LEU A 1 111 ? 21.075 14.528 -55.556 1.00 68.06 111 LEU A O 1
ATOM 947 N N . LEU A 1 112 ? 20.086 12.511 -55.602 1.00 69.69 112 LEU A N 1
ATOM 948 C CA . LEU A 1 112 ? 21.320 11.741 -55.811 1.00 69.69 112 LEU A CA 1
ATOM 949 C C . LEU A 1 112 ? 21.983 12.054 -57.160 1.00 69.69 112 LEU A C 1
ATOM 951 O O . LEU A 1 112 ? 23.207 12.108 -57.241 1.00 69.69 112 LEU A O 1
ATOM 955 N N . LEU A 1 113 ? 21.184 12.317 -58.196 1.00 66.19 113 LEU A N 1
ATOM 956 C CA . LEU A 1 113 ? 21.664 12.706 -59.525 1.00 66.19 113 LEU A CA 1
ATOM 957 C C . LEU A 1 113 ? 22.220 14.148 -59.537 1.00 66.19 113 LEU A C 1
ATOM 959 O O . LEU A 1 113 ? 23.146 14.449 -60.285 1.00 66.19 113 LEU A O 1
ATOM 963 N N . CYS A 1 114 ? 21.730 15.023 -58.652 1.00 58.78 114 CYS A N 1
ATOM 964 C CA . CYS A 1 114 ? 22.297 16.359 -58.424 1.00 58.78 114 CYS A CA 1
ATOM 965 C C . CYS A 1 114 ? 23.583 16.341 -57.573 1.00 58.78 114 CYS A C 1
ATOM 967 O O . CYS A 1 114 ? 24.479 17.158 -57.790 1.00 58.78 114 CYS A O 1
ATOM 969 N N . LEU A 1 115 ? 23.704 15.412 -56.620 1.00 57.81 115 LEU A N 1
ATOM 970 C CA . LEU A 1 115 ? 24.853 15.308 -55.708 1.00 57.81 115 LEU A CA 1
ATOM 971 C C . LEU A 1 115 ? 26.133 14.769 -56.368 1.00 57.81 115 LEU A C 1
ATOM 973 O O . LEU A 1 115 ? 27.215 14.977 -55.826 1.00 57.81 115 LEU A O 1
ATOM 977 N N . SER A 1 116 ? 26.066 14.156 -57.554 1.00 53.44 116 SER A N 1
ATOM 978 C CA . SER A 1 116 ? 27.272 13.734 -58.287 1.00 53.44 116 SER A CA 1
ATOM 979 C C . SER A 1 116 ? 28.031 14.882 -58.975 1.00 53.44 116 SER A C 1
ATOM 981 O O . SER A 1 116 ? 29.091 14.638 -59.547 1.00 53.44 116 SER A O 1
ATOM 983 N N . VAL A 1 117 ? 27.519 16.123 -58.938 1.00 58.44 117 VAL A N 1
ATOM 984 C CA . VAL A 1 117 ? 28.144 17.301 -59.585 1.00 58.44 117 VAL A CA 1
ATOM 985 C C . VAL A 1 117 ? 28.855 18.234 -58.585 1.00 58.44 117 VAL A C 1
ATOM 987 O O . VAL A 1 117 ? 29.623 19.099 -58.998 1.00 58.44 117 VAL A O 1
ATOM 990 N N . ALA A 1 118 ? 28.703 18.040 -57.270 1.00 46.12 118 ALA A N 1
ATOM 991 C CA . ALA A 1 118 ? 29.340 18.882 -56.252 1.00 46.12 118 ALA A CA 1
ATOM 992 C C . ALA A 1 118 ? 30.377 18.100 -55.424 1.00 46.12 118 ALA A C 1
ATOM 994 O O . ALA A 1 118 ? 30.062 17.470 -54.424 1.00 46.12 118 ALA A O 1
ATOM 995 N N . THR A 1 119 ? 31.618 18.138 -55.912 1.00 46.91 119 THR A N 1
ATOM 996 C CA . THR A 1 119 ? 32.886 18.258 -55.164 1.00 46.91 119 THR A CA 1
ATOM 997 C C . THR A 1 119 ? 32.983 17.717 -53.726 1.00 46.91 119 THR A C 1
ATOM 999 O O . THR A 1 119 ? 32.371 18.244 -52.803 1.00 46.91 119 THR A O 1
ATOM 1002 N N . LEU A 1 120 ? 33.916 16.769 -53.563 1.00 52.31 120 LEU A N 1
ATOM 1003 C CA . LEU A 1 120 ? 35.018 16.751 -52.580 1.00 52.31 120 LEU A CA 1
ATOM 1004 C C . LEU A 1 120 ? 34.899 17.715 -51.379 1.00 52.31 120 LEU A C 1
ATOM 1006 O O . LEU A 1 120 ? 34.982 18.931 -51.547 1.00 52.31 120 LEU A O 1
ATOM 1010 N N . GLY A 1 121 ? 34.854 17.156 -50.168 1.00 43.09 121 GLY A N 1
ATOM 1011 C CA . GLY A 1 121 ? 35.116 17.879 -48.921 1.00 43.09 121 GLY A CA 1
ATOM 1012 C C . GLY A 1 121 ? 34.915 16.997 -47.686 1.00 43.09 121 GLY A C 1
ATOM 1013 O O . GLY A 1 121 ? 33.814 16.505 -47.459 1.00 43.09 121 GLY A O 1
ATOM 1014 N N . GLU A 1 122 ? 36.000 16.786 -46.938 1.00 49.44 122 GLU A N 1
ATOM 1015 C CA . GLU A 1 122 ? 36.170 15.999 -45.712 1.00 49.44 122 GLU A CA 1
ATOM 1016 C C . GLU A 1 122 ? 34.975 15.881 -44.741 1.00 49.44 122 GLU A C 1
ATOM 1018 O O . GLU A 1 122 ? 34.313 16.846 -44.357 1.00 49.44 122 GLU A O 1
ATOM 1023 N N . THR A 1 123 ? 34.821 14.663 -44.221 1.00 48.81 123 THR A N 1
ATOM 1024 C CA . THR A 1 123 ? 34.196 14.355 -42.934 1.00 48.81 123 THR A CA 1
ATOM 1025 C C . THR A 1 123 ? 35.094 14.810 -41.784 1.00 48.81 123 THR A C 1
ATOM 1027 O O . THR A 1 123 ? 36.256 14.426 -41.780 1.00 48.81 123 THR A O 1
ATOM 1030 N N . ASP A 1 124 ? 34.554 15.508 -40.776 1.00 44.19 124 ASP A N 1
ATOM 1031 C CA . ASP A 1 124 ? 34.795 15.132 -39.372 1.00 44.19 124 ASP A CA 1
ATOM 1032 C C . ASP A 1 124 ? 33.859 15.814 -38.346 1.00 44.19 124 ASP A C 1
ATOM 1034 O O . ASP A 1 124 ? 33.706 17.031 -38.277 1.00 44.19 124 ASP A O 1
ATOM 1038 N N . ALA A 1 125 ? 33.260 14.942 -37.524 1.00 47.72 125 ALA A N 1
ATOM 1039 C CA . ALA A 1 125 ? 32.782 15.083 -36.144 1.00 47.72 125 ALA A CA 1
ATOM 1040 C C . ALA A 1 125 ? 31.946 16.313 -35.709 1.00 47.72 125 ALA A C 1
ATOM 1042 O O . ALA A 1 125 ? 32.449 17.283 -35.140 1.00 47.72 125 ALA A O 1
ATOM 1043 N N . ILE A 1 126 ? 30.614 16.156 -35.725 1.00 45.72 126 ILE A N 1
ATOM 1044 C CA . ILE A 1 126 ? 29.714 16.917 -34.841 1.00 45.72 126 ILE A CA 1
ATOM 1045 C C . ILE A 1 126 ? 29.801 16.328 -33.427 1.00 45.72 126 ILE A C 1
ATOM 1047 O O . ILE A 1 126 ? 29.252 15.269 -33.119 1.00 45.72 126 ILE A O 1
ATOM 1051 N N . ARG A 1 127 ? 30.483 17.047 -32.536 1.00 47.41 127 ARG A N 1
ATOM 1052 C CA . ARG A 1 127 ? 30.437 16.828 -31.089 1.00 47.41 127 ARG A CA 1
ATOM 1053 C C . ARG A 1 127 ? 29.085 17.328 -30.568 1.00 47.41 127 ARG A C 1
ATOM 1055 O O . ARG A 1 127 ? 28.825 18.526 -30.565 1.00 47.41 127 ARG A O 1
ATOM 1062 N N . SER A 1 128 ? 28.232 16.408 -30.120 1.00 43.69 128 SER A N 1
ATOM 1063 C CA . SER A 1 128 ? 26.982 16.703 -29.405 1.00 43.69 128 SER A CA 1
ATOM 1064 C C . SER A 1 128 ? 27.265 17.543 -28.150 1.00 43.69 128 SER A C 1
ATOM 1066 O O . SER A 1 128 ? 27.699 17.014 -27.124 1.00 43.69 128 SER A O 1
ATOM 1068 N N . ALA A 1 129 ? 27.003 18.847 -28.221 1.00 43.94 129 ALA A N 1
ATOM 1069 C CA . ALA A 1 129 ? 26.916 19.724 -27.062 1.00 43.94 129 ALA A CA 1
ATOM 1070 C C . ALA A 1 129 ? 25.472 19.712 -26.531 1.00 43.94 129 ALA A C 1
ATOM 1072 O O . ALA A 1 129 ? 24.551 20.212 -27.171 1.00 43.94 129 ALA A O 1
ATOM 1073 N N . SER A 1 130 ? 25.272 19.114 -25.358 1.00 52.44 130 SER A N 1
ATOM 1074 C CA . SER A 1 130 ? 24.037 19.221 -24.575 1.00 52.44 130 SER A CA 1
ATOM 1075 C C . SER A 1 130 ? 23.836 20.653 -24.039 1.00 52.44 130 SER A C 1
ATOM 1077 O O . SER A 1 130 ? 24.831 21.314 -23.729 1.00 52.44 130 SER A O 1
ATOM 1079 N N . PRO A 1 131 ? 22.588 21.132 -23.862 1.00 49.81 131 PRO A N 1
ATOM 1080 C CA . PRO A 1 131 ? 22.300 22.499 -23.417 1.00 49.81 131 PRO A CA 1
ATOM 1081 C C . PRO A 1 131 ? 22.744 22.768 -21.963 1.00 49.81 131 PRO A C 1
ATOM 1083 O O . PRO A 1 131 ? 22.700 21.858 -21.129 1.00 49.81 131 PRO A O 1
ATOM 1086 N N . PRO A 1 132 ? 23.119 24.016 -21.610 1.00 55.31 132 PRO A N 1
ATOM 1087 C CA . PRO A 1 132 ? 23.482 24.377 -20.251 1.00 55.31 132 PRO A CA 1
ATOM 1088 C C . PRO A 1 132 ? 22.223 24.795 -19.481 1.00 55.31 132 PRO A C 1
ATOM 1090 O O . PRO A 1 132 ? 21.791 25.941 -19.554 1.00 55.31 132 PRO A O 1
ATOM 1093 N N . TYR A 1 133 ? 21.638 23.887 -18.702 1.00 43.84 133 TYR A N 1
ATOM 1094 C CA . TYR A 1 133 ? 20.781 24.289 -17.585 1.00 43.84 133 TYR A CA 1
ATOM 1095 C C . TYR A 1 133 ? 21.250 23.612 -16.289 1.00 43.84 133 TYR A C 1
ATOM 1097 O O . TYR A 1 133 ? 21.414 22.390 -16.237 1.00 43.84 133 TYR A O 1
ATOM 1105 N N . PRO A 1 134 ? 21.505 24.382 -15.216 1.00 53.22 134 PRO A N 1
ATOM 1106 C CA . PRO A 1 134 ? 21.986 23.837 -13.960 1.00 53.22 134 PRO A CA 1
ATOM 1107 C C . PRO A 1 134 ? 20.799 23.389 -13.102 1.00 53.22 134 PRO A C 1
ATOM 1109 O O . PRO A 1 134 ? 20.315 24.129 -12.252 1.00 53.22 134 PRO A O 1
ATOM 1112 N N . THR A 1 135 ? 20.342 22.150 -13.262 1.00 57.28 135 THR A N 1
ATOM 1113 C CA . THR A 1 135 ? 19.430 21.526 -12.289 1.00 57.28 135 THR A CA 1
ATOM 1114 C C . THR A 1 135 ? 20.161 20.456 -11.502 1.00 57.28 135 THR A C 1
ATOM 1116 O O . THR A 1 135 ? 20.053 19.262 -11.777 1.00 57.28 135 THR A O 1
ATOM 1119 N N . ARG A 1 136 ? 20.905 20.868 -10.474 1.00 58.28 136 ARG A N 1
ATOM 1120 C CA . ARG A 1 136 ? 21.183 19.962 -9.357 1.00 58.28 136 ARG A CA 1
ATOM 1121 C C . ARG A 1 136 ? 21.327 20.750 -8.065 1.00 58.28 136 ARG A C 1
ATOM 1123 O O . ARG A 1 136 ? 22.389 21.289 -7.759 1.00 58.28 136 ARG A O 1
ATOM 1130 N N . SER A 1 137 ? 20.234 20.823 -7.308 1.00 59.12 137 SER A N 1
ATOM 1131 C CA . SER A 1 137 ? 20.265 21.318 -5.937 1.00 59.12 137 SER A CA 1
ATOM 1132 C C . SER A 1 137 ? 21.280 20.499 -5.131 1.00 59.12 137 SER A C 1
ATOM 1134 O O . SER A 1 137 ? 21.402 19.277 -5.275 1.00 59.12 137 SER A O 1
ATOM 1136 N N . LYS A 1 138 ? 22.042 21.181 -4.273 1.00 60.38 138 LYS A N 1
ATOM 1137 C CA . LYS A 1 138 ? 23.066 20.572 -3.408 1.00 60.38 138 LYS A CA 1
ATOM 1138 C C . LYS A 1 138 ? 22.482 19.533 -2.433 1.00 60.38 138 LYS A C 1
ATOM 1140 O O . LYS A 1 138 ? 23.233 18.713 -1.916 1.00 60.38 138 LYS A O 1
ATOM 1145 N N . PHE A 1 139 ? 21.157 19.494 -2.277 1.00 57.88 139 PHE A N 1
ATOM 1146 C CA . PHE A 1 139 ? 20.421 18.449 -1.561 1.00 57.88 139 PHE A CA 1
ATOM 1147 C C . PHE A 1 139 ? 20.725 17.036 -2.086 1.00 57.88 139 PHE A C 1
ATOM 1149 O O . PHE A 1 139 ? 20.914 16.112 -1.301 1.00 57.88 139 PHE A O 1
ATOM 1156 N N . LEU A 1 140 ? 20.891 16.863 -3.404 1.00 56.81 140 LEU A N 1
ATOM 1157 C CA . LEU A 1 140 ? 21.192 15.552 -3.997 1.00 56.81 140 LEU A CA 1
ATOM 1158 C C . LEU A 1 140 ? 22.671 15.141 -3.896 1.00 56.81 140 LEU A C 1
ATOM 1160 O O . LEU A 1 140 ? 23.025 14.051 -4.343 1.00 56.81 140 LEU A O 1
ATOM 1164 N N . ARG A 1 141 ? 23.553 15.980 -3.333 1.00 50.41 141 ARG A N 1
ATOM 1165 C CA . ARG A 1 141 ? 24.950 15.593 -3.058 1.00 50.41 141 ARG A CA 1
ATOM 1166 C C . ARG A 1 141 ? 25.100 14.884 -1.711 1.00 50.41 141 ARG A C 1
ATOM 1168 O O . ARG A 1 141 ? 25.920 13.975 -1.620 1.00 50.41 141 ARG A O 1
ATOM 1175 N N . ALA A 1 142 ? 24.262 15.200 -0.720 1.00 53.03 142 ALA A N 1
ATOM 1176 C CA . ALA A 1 142 ? 24.254 14.489 0.563 1.00 53.03 142 ALA A CA 1
ATOM 1177 C C . ALA A 1 142 ? 23.828 13.012 0.412 1.00 53.03 142 ALA A C 1
ATOM 1179 O O . ALA A 1 142 ? 24.348 12.145 1.107 1.00 53.03 142 ALA A O 1
ATOM 1180 N N . ALA A 1 143 ? 22.988 12.697 -0.581 1.00 53.56 143 ALA A N 1
ATOM 1181 C CA . ALA A 1 143 ? 22.596 11.323 -0.916 1.00 53.56 143 ALA A CA 1
ATOM 1182 C C . ALA A 1 143 ? 23.674 10.509 -1.668 1.00 53.56 143 ALA A C 1
ATOM 1184 O O . ALA A 1 143 ? 23.500 9.313 -1.873 1.00 53.56 143 ALA A O 1
ATOM 1185 N N . VAL A 1 144 ? 24.768 11.140 -2.119 1.00 53.94 144 VAL A N 1
ATOM 1186 C CA . VAL A 1 144 ? 25.857 10.457 -2.849 1.00 53.94 144 VAL A CA 1
ATOM 1187 C C . VAL A 1 144 ? 27.043 10.132 -1.932 1.00 53.94 144 VAL A C 1
ATOM 1189 O O . VAL A 1 144 ? 27.792 9.206 -2.232 1.00 53.94 144 VAL A O 1
ATOM 1192 N N . LEU A 1 145 ? 27.194 10.844 -0.808 1.00 49.69 145 LEU A N 1
ATOM 1193 C CA . LEU A 1 145 ? 28.229 10.579 0.203 1.00 49.69 145 LEU A CA 1
ATOM 1194 C C . LEU A 1 145 ? 27.727 9.732 1.384 1.00 49.69 145 LEU A C 1
ATOM 1196 O O . LEU A 1 145 ? 28.538 9.127 2.079 1.00 49.69 145 LEU A O 1
ATOM 1200 N N . GLY A 1 146 ? 26.410 9.613 1.576 1.00 49.62 146 GLY A N 1
ATOM 1201 C CA . GLY A 1 146 ? 25.839 8.479 2.300 1.00 49.62 146 GLY A CA 1
ATOM 1202 C C . GLY A 1 146 ? 25.966 7.256 1.403 1.00 49.62 146 GLY A C 1
ATOM 1203 O O . GLY A 1 146 ? 25.253 7.175 0.405 1.00 49.62 146 GLY A O 1
ATOM 1204 N N . GLY A 1 147 ? 26.933 6.381 1.700 1.00 44.91 147 GLY A N 1
ATOM 1205 C CA . GLY A 1 147 ? 27.335 5.256 0.855 1.00 44.91 147 GLY A CA 1
ATOM 1206 C C . GLY A 1 147 ? 26.159 4.615 0.127 1.00 44.91 147 GLY A C 1
ATOM 1207 O O . GLY A 1 147 ? 25.134 4.318 0.742 1.00 44.91 147 GLY A O 1
ATOM 1208 N N . ARG A 1 148 ? 26.305 4.428 -1.194 1.00 48.44 148 ARG A N 1
ATOM 1209 C CA . ARG A 1 148 ? 25.351 3.676 -2.015 1.00 48.44 148 ARG A CA 1
ATOM 1210 C C . ARG A 1 148 ? 25.022 2.393 -1.258 1.00 48.44 148 ARG A C 1
ATOM 1212 O O . ARG A 1 148 ? 25.841 1.478 -1.244 1.00 48.44 148 ARG A O 1
ATOM 1219 N N . ARG A 1 149 ? 23.841 2.312 -0.636 1.00 53.50 149 ARG A N 1
ATOM 1220 C CA . ARG A 1 149 ? 23.265 1.025 -0.259 1.00 53.50 149 ARG A CA 1
ATOM 1221 C C . ARG A 1 149 ? 23.101 0.312 -1.588 1.00 53.50 149 ARG A C 1
ATOM 1223 O O . ARG A 1 149 ? 22.197 0.650 -2.352 1.00 53.50 149 ARG A O 1
ATOM 1230 N N . GLN A 1 150 ? 24.065 -0.540 -1.938 1.00 54.31 150 GLN A N 1
ATOM 1231 C CA . GLN A 1 150 ? 23.947 -1.396 -3.105 1.00 54.31 150 GLN A CA 1
ATOM 1232 C C . GLN A 1 150 ? 22.594 -2.076 -2.940 1.00 54.31 150 GLN A C 1
ATOM 1234 O O . GLN A 1 150 ? 22.345 -2.684 -1.898 1.00 54.31 150 GLN A O 1
ATOM 1239 N N . ARG A 1 151 ? 21.675 -1.862 -3.890 1.00 57.31 151 ARG A N 1
ATOM 1240 C CA . ARG A 1 151 ? 20.439 -2.643 -3.911 1.00 57.31 151 ARG A CA 1
ATOM 1241 C C . ARG A 1 151 ? 20.906 -4.089 -3.878 1.00 57.31 151 ARG A C 1
ATOM 1243 O O . ARG A 1 151 ? 21.625 -4.493 -4.786 1.00 57.31 151 ARG A O 1
ATOM 1250 N N . LEU A 1 152 ? 20.611 -4.794 -2.792 1.00 68.56 152 LEU A N 1
ATOM 1251 C CA . LEU A 1 152 ? 21.031 -6.174 -2.636 1.00 68.56 152 LEU A CA 1
ATOM 1252 C C . LEU A 1 152 ? 20.291 -6.955 -3.723 1.00 68.56 152 LEU A C 1
ATOM 1254 O O . LEU A 1 152 ? 19.060 -7.025 -3.710 1.00 68.56 152 LEU A O 1
ATOM 1258 N N . MET A 1 153 ? 21.030 -7.418 -4.725 1.00 80.38 153 MET A N 1
ATOM 1259 C CA . MET A 1 153 ? 20.471 -8.193 -5.823 1.00 80.38 153 MET A CA 1
ATOM 1260 C C . MET A 1 153 ? 20.572 -9.668 -5.461 1.00 80.38 153 MET A C 1
ATOM 1262 O O . MET A 1 153 ? 21.591 -10.108 -4.934 1.00 80.38 153 MET A O 1
ATOM 1266 N N . CYS A 1 154 ? 19.527 -10.431 -5.751 1.00 90.12 154 CYS A N 1
ATOM 1267 C CA . CYS A 1 154 ? 19.479 -11.870 -5.483 1.00 90.12 154 CYS A CA 1
ATOM 1268 C C . CYS A 1 154 ? 19.769 -12.708 -6.738 1.00 90.12 154 CYS A C 1
ATOM 1270 O O . CYS A 1 154 ? 19.360 -13.860 -6.835 1.00 90.12 154 CYS A O 1
ATOM 1272 N N . THR A 1 155 ? 20.479 -12.115 -7.702 1.00 88.88 155 THR A N 1
ATOM 1273 C CA . THR A 1 155 ? 20.881 -12.741 -8.971 1.00 88.88 155 THR A CA 1
ATOM 1274 C C . THR A 1 155 ? 21.809 -13.932 -8.770 1.00 88.88 155 THR A C 1
ATOM 1276 O O . THR A 1 155 ? 21.652 -14.949 -9.435 1.00 88.88 155 THR A O 1
ATOM 1279 N N . ALA A 1 156 ? 22.788 -13.799 -7.872 1.00 87.69 156 ALA A N 1
ATOM 1280 C CA . ALA A 1 156 ? 23.799 -14.825 -7.626 1.00 87.69 156 ALA A CA 1
ATOM 1281 C C . ALA A 1 156 ? 23.366 -15.858 -6.574 1.00 87.69 156 ALA A C 1
ATOM 1283 O O . ALA A 1 156 ? 23.754 -17.018 -6.660 1.00 87.69 156 ALA A O 1
ATOM 1284 N N . ASP A 1 157 ? 22.579 -15.435 -5.582 1.00 89.88 157 ASP A N 1
ATOM 1285 C CA . ASP A 1 157 ? 22.108 -16.288 -4.490 1.00 89.88 157 ASP A CA 1
ATOM 1286 C C . ASP A 1 157 ? 20.717 -15.823 -4.017 1.00 89.88 157 ASP A C 1
ATOM 1288 O O . ASP A 1 157 ? 20.611 -14.789 -3.349 1.00 89.88 157 ASP A O 1
ATOM 1292 N N . PRO A 1 158 ? 19.641 -16.570 -4.328 1.00 89.62 158 PRO A N 1
ATOM 1293 C CA . PRO A 1 158 ? 18.300 -16.284 -3.823 1.00 89.62 158 PRO A CA 1
ATOM 1294 C C . PRO A 1 158 ? 18.197 -16.333 -2.292 1.00 89.62 158 PRO A C 1
ATOM 1296 O O . PRO A 1 158 ? 17.371 -15.628 -1.710 1.00 89.62 158 PRO A O 1
ATOM 1299 N N . GLY A 1 159 ? 19.049 -17.124 -1.628 1.00 89.94 159 GLY A N 1
ATOM 1300 C CA . GLY A 1 159 ? 19.065 -17.286 -0.173 1.00 89.94 159 GLY A CA 1
ATOM 1301 C C . GLY A 1 159 ? 19.408 -16.000 0.578 1.00 89.94 159 GLY A C 1
ATOM 1302 O O . GLY A 1 159 ? 19.022 -15.841 1.738 1.00 89.94 159 GLY A O 1
ATOM 1303 N N . VAL A 1 160 ? 20.042 -15.033 -0.096 1.00 90.94 160 VAL A N 1
ATOM 1304 C CA . VAL A 1 160 ? 20.369 -13.722 0.479 1.00 90.94 160 VAL A CA 1
ATOM 1305 C C . VAL A 1 160 ? 19.127 -12.942 0.923 1.00 90.94 160 VAL A C 1
ATOM 1307 O O . VAL A 1 160 ? 19.211 -12.138 1.847 1.00 90.94 160 VAL A O 1
ATOM 1310 N N . CYS A 1 161 ? 17.970 -13.186 0.299 1.00 90.88 161 CYS A N 1
ATOM 1311 C CA . CYS A 1 161 ? 16.719 -12.517 0.649 1.00 90.88 161 CYS A CA 1
ATOM 1312 C C . CYS A 1 161 ? 16.195 -12.963 2.020 1.00 90.88 161 CYS A C 1
ATOM 1314 O O . CYS A 1 161 ? 15.735 -12.142 2.814 1.00 90.88 161 CYS A O 1
ATOM 1316 N N . SER A 1 162 ? 16.328 -14.253 2.327 1.00 89.75 162 SER A N 1
ATOM 1317 C CA . SER A 1 162 ? 15.893 -14.841 3.598 1.00 89.75 162 SER A CA 1
ATOM 1318 C C . SER A 1 162 ? 16.908 -14.647 4.730 1.00 89.75 162 SER A C 1
ATOM 1320 O O . SER A 1 162 ?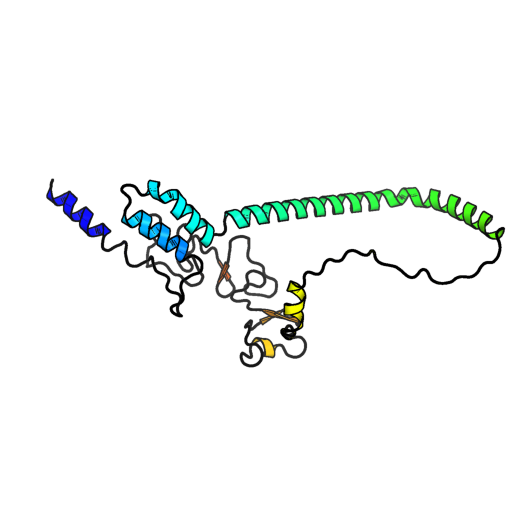 16.546 -14.717 5.905 1.00 89.75 162 SER A O 1
ATOM 1322 N N . ASP A 1 163 ? 18.175 -14.380 4.404 1.00 90.12 163 ASP A N 1
ATOM 1323 C CA . ASP A 1 163 ? 19.232 -14.155 5.389 1.00 90.12 163 ASP A CA 1
ATOM 1324 C C . ASP A 1 163 ? 19.136 -12.747 6.002 1.00 90.12 163 ASP A C 1
ATOM 1326 O O . ASP A 1 163 ? 19.582 -11.753 5.429 1.00 90.12 163 ASP A O 1
ATOM 1330 N N . ARG A 1 164 ? 18.600 -12.659 7.225 1.00 85.94 164 ARG A N 1
ATOM 1331 C CA . ARG A 1 164 ? 18.450 -11.393 7.966 1.00 85.94 164 ARG A CA 1
ATOM 1332 C C . ARG A 1 164 ? 19.771 -10.696 8.292 1.00 85.94 164 ARG A C 1
ATOM 1334 O O . ARG A 1 164 ? 19.761 -9.484 8.493 1.00 85.94 164 ARG A O 1
ATOM 1341 N N . LYS A 1 165 ? 20.899 -11.417 8.344 1.00 86.50 165 LYS A N 1
ATOM 1342 C CA . LYS A 1 165 ? 22.214 -10.802 8.592 1.00 86.50 165 LYS A CA 1
ATOM 1343 C C . LYS A 1 165 ? 22.721 -10.079 7.348 1.00 86.50 165 LYS A C 1
ATOM 1345 O O . LYS A 1 165 ? 23.328 -9.018 7.464 1.00 86.50 165 LYS A O 1
ATOM 1350 N N . LYS A 1 166 ? 22.466 -10.644 6.164 1.00 84.31 166 LYS A N 1
ATOM 1351 C CA . LYS A 1 166 ? 22.892 -10.079 4.873 1.00 84.31 166 LYS A CA 1
ATOM 1352 C C . LYS A 1 166 ? 21.877 -9.098 4.287 1.00 84.31 166 LYS A C 1
ATOM 1354 O O . LYS A 1 166 ? 22.280 -8.129 3.648 1.00 84.31 166 LYS A O 1
ATOM 1359 N N . ASN A 1 167 ? 20.586 -9.306 4.542 1.00 82.50 167 ASN A N 1
ATOM 1360 C CA . ASN A 1 167 ? 19.493 -8.430 4.136 1.00 82.50 167 ASN A CA 1
ATOM 1361 C C . ASN A 1 167 ? 18.703 -7.895 5.353 1.00 82.50 167 ASN A C 1
ATOM 1363 O O . ASN A 1 167 ? 17.621 -8.401 5.676 1.00 82.50 167 ASN A O 1
ATOM 1367 N N . PRO A 1 168 ? 19.192 -6.826 6.014 1.00 81.69 168 PRO A N 1
ATOM 1368 C CA . PRO A 1 168 ? 18.498 -6.214 7.150 1.00 81.69 168 PRO A CA 1
ATOM 1369 C C . PRO A 1 168 ? 17.166 -5.553 6.764 1.00 81.69 168 PRO A C 1
ATOM 1371 O O . PRO A 1 168 ? 16.302 -5.358 7.614 1.00 81.69 168 PRO A O 1
ATOM 1374 N N . TRP A 1 169 ? 16.992 -5.203 5.485 1.00 77.75 169 TRP A N 1
ATOM 1375 C CA . TRP A 1 169 ? 15.830 -4.469 4.968 1.00 77.75 169 TRP A CA 1
ATOM 1376 C C . TRP A 1 169 ? 14.575 -5.342 4.835 1.00 77.75 169 TRP A C 1
ATOM 1378 O O . TRP A 1 169 ? 13.471 -4.811 4.721 1.00 77.75 169 TRP A O 1
ATOM 1388 N N . GLY A 1 170 ? 14.729 -6.669 4.890 1.00 77.62 170 GLY A N 1
ATOM 1389 C CA . GLY A 1 170 ? 13.635 -7.625 4.746 1.00 77.62 170 GLY A CA 1
ATOM 1390 C C . GLY A 1 170 ? 13.280 -7.957 3.294 1.00 77.62 170 GLY A C 1
ATOM 1391 O O . GLY A 1 170 ? 13.914 -7.489 2.349 1.00 77.62 170 GLY A O 1
ATOM 1392 N N . GLY A 1 171 ? 12.270 -8.813 3.140 1.00 86.94 171 GLY A N 1
ATOM 1393 C CA . GLY A 1 171 ? 11.887 -9.427 1.871 1.00 86.94 171 GLY A CA 1
ATOM 1394 C C . GLY A 1 171 ? 12.562 -10.776 1.667 1.00 86.94 171 GLY A C 1
ATOM 1395 O O . GLY A 1 171 ? 13.718 -10.827 1.270 1.00 86.94 171 GLY A O 1
ATOM 1396 N N . SER A 1 172 ? 11.830 -11.854 1.951 1.00 88.19 172 SER A N 1
ATOM 1397 C CA . SER A 1 172 ? 12.303 -13.242 1.863 1.00 88.19 172 SER A CA 1
ATOM 1398 C C . SER A 1 172 ? 12.282 -13.806 0.445 1.00 88.19 172 SER A C 1
ATOM 1400 O O . SER A 1 172 ? 12.942 -14.803 0.169 1.00 88.19 172 SER A O 1
ATOM 1402 N N . THR A 1 173 ? 11.534 -13.185 -0.462 1.00 92.69 173 THR A N 1
ATOM 1403 C CA . THR A 1 173 ? 11.294 -13.735 -1.794 1.00 92.69 173 THR A CA 1
ATOM 1404 C C . THR A 1 173 ? 12.183 -13.037 -2.813 1.00 92.69 173 THR A C 1
ATOM 1406 O O . THR A 1 173 ? 12.147 -11.814 -2.957 1.00 92.69 173 THR A O 1
ATOM 1409 N N . CYS A 1 174 ? 12.981 -13.809 -3.548 1.00 93.56 174 CYS A N 1
ATOM 1410 C CA . CYS A 1 174 ? 13.761 -13.290 -4.665 1.00 93.56 174 CYS A CA 1
ATOM 1411 C C . CYS A 1 174 ? 12.875 -13.172 -5.909 1.00 93.56 174 CYS A C 1
ATOM 1413 O O . CYS A 1 174 ? 12.589 -14.163 -6.580 1.00 93.56 174 CYS A O 1
ATOM 1415 N N . CYS A 1 175 ? 12.448 -11.955 -6.234 1.00 93.69 175 CYS A N 1
ATOM 1416 C CA . CYS A 1 175 ? 11.600 -11.713 -7.389 1.00 93.69 175 CYS A CA 1
ATOM 1417 C C . CYS A 1 175 ? 12.410 -11.484 -8.659 1.00 93.69 175 CYS A C 1
ATOM 1419 O O . CYS A 1 175 ? 13.392 -10.734 -8.683 1.00 93.69 175 CYS A O 1
ATOM 1421 N N . PHE A 1 176 ? 11.968 -12.154 -9.727 1.00 92.44 176 PHE A N 1
ATOM 1422 C CA . PHE A 1 176 ? 12.557 -12.108 -11.068 1.00 92.44 176 PHE A CA 1
ATOM 1423 C C . PHE A 1 176 ? 14.057 -12.430 -11.103 1.00 92.44 176 PHE A C 1
ATOM 1425 O O . PHE A 1 176 ? 14.734 -12.033 -12.042 1.00 92.44 176 PHE A O 1
ATOM 1432 N N . GLN A 1 177 ? 14.579 -13.126 -10.082 1.00 89.56 177 GLN A N 1
ATOM 1433 C CA . GLN A 1 177 ? 16.013 -13.377 -9.889 1.00 89.56 177 GLN A CA 1
ATOM 1434 C C . GLN A 1 177 ? 16.851 -12.092 -9.846 1.00 89.56 177 GLN A C 1
ATOM 1436 O O . GLN A 1 177 ? 18.003 -12.085 -10.259 1.00 89.56 177 GLN A O 1
ATOM 1441 N N . GLN A 1 178 ? 16.273 -10.973 -9.406 1.00 89.94 178 GLN A N 1
ATOM 1442 C CA . GLN A 1 178 ? 16.948 -9.675 -9.447 1.00 89.94 178 GLN A CA 1
ATOM 1443 C C . GLN A 1 178 ? 16.923 -8.975 -8.099 1.00 89.94 178 GLN A C 1
ATOM 1445 O O . GLN A 1 178 ? 17.941 -8.432 -7.679 1.00 89.94 178 GLN A O 1
ATOM 1450 N N . TYR A 1 179 ? 15.786 -8.971 -7.408 1.00 89.31 179 TYR A N 1
ATOM 1451 C CA . TYR A 1 179 ? 15.616 -8.167 -6.204 1.00 89.31 179 TYR A CA 1
ATOM 1452 C C . TYR A 1 179 ? 14.767 -8.879 -5.150 1.00 89.31 179 TYR A C 1
ATOM 1454 O O . TYR A 1 179 ? 13.796 -9.564 -5.465 1.00 89.31 179 TYR A O 1
ATOM 1462 N N . CYS A 1 180 ? 15.134 -8.688 -3.885 1.00 91.69 180 CYS A N 1
ATOM 1463 C CA . CYS A 1 180 ? 14.394 -9.228 -2.751 1.00 91.69 180 CYS A CA 1
ATOM 1464 C C . CYS A 1 180 ? 13.137 -8.398 -2.483 1.00 91.69 180 CYS A C 1
ATOM 1466 O O . CYS A 1 180 ? 13.209 -7.169 -2.389 1.00 91.69 180 CYS A O 1
ATOM 1468 N N . LYS A 1 181 ? 11.995 -9.072 -2.349 1.00 93.56 181 LYS A N 1
ATOM 1469 C CA . LYS A 1 181 ? 10.699 -8.484 -2.006 1.00 93.56 181 LYS A CA 1
ATOM 1470 C C . LYS A 1 181 ? 10.026 -9.247 -0.889 1.00 93.56 181 LYS A C 1
ATOM 1472 O O . LYS A 1 181 ? 10.246 -10.440 -0.691 1.00 93.56 181 LYS A O 1
ATOM 1477 N N . ASP A 1 182 ? 9.207 -8.518 -0.147 1.00 92.38 182 ASP A N 1
ATOM 1478 C CA . ASP A 1 182 ? 8.362 -9.089 0.885 1.00 92.38 182 ASP A CA 1
ATOM 1479 C C . ASP A 1 182 ? 6.979 -9.354 0.312 1.00 92.38 182 ASP A C 1
ATOM 1481 O O . ASP A 1 182 ? 6.125 -8.470 0.285 1.00 92.38 182 ASP A O 1
ATOM 1485 N N . THR A 1 183 ? 6.763 -10.581 -0.151 1.00 94.31 183 THR A N 1
ATOM 1486 C CA . THR A 1 183 ? 5.481 -10.956 -0.739 1.00 94.31 183 THR A CA 1
ATOM 1487 C C . THR A 1 183 ? 4.352 -11.028 0.283 1.00 94.31 183 THR A C 1
ATOM 1489 O O . THR A 1 183 ? 3.199 -11.133 -0.112 1.00 94.31 183 THR A O 1
ATOM 1492 N N . ALA A 1 184 ? 4.635 -10.935 1.586 1.00 93.31 184 ALA A N 1
ATOM 1493 C CA . ALA A 1 184 ? 3.603 -10.934 2.616 1.00 93.31 184 ALA A CA 1
ATOM 1494 C C . ALA A 1 184 ? 3.016 -9.541 2.885 1.00 93.31 184 ALA A C 1
ATOM 1496 O O . ALA A 1 184 ? 1.963 -9.443 3.514 1.00 93.31 184 ALA A O 1
ATOM 1497 N N . ARG A 1 185 ? 3.705 -8.470 2.463 1.00 90.44 185 ARG A N 1
ATOM 1498 C CA . ARG A 1 185 ? 3.363 -7.082 2.826 1.00 90.44 185 ARG A CA 1
ATOM 1499 C C . ARG A 1 185 ? 3.431 -6.092 1.667 1.00 90.44 185 ARG A C 1
ATOM 1501 O O . ARG A 1 185 ? 2.847 -5.017 1.768 1.00 90.44 185 ARG A O 1
ATOM 1508 N N . ASP A 1 186 ? 4.150 -6.410 0.591 1.00 92.75 186 ASP A N 1
ATOM 1509 C CA . ASP A 1 186 ? 4.303 -5.529 -0.568 1.00 92.75 186 ASP A CA 1
ATOM 1510 C C . ASP A 1 186 ? 3.055 -5.612 -1.474 1.00 92.75 186 ASP A C 1
ATOM 1512 O O . ASP A 1 186 ? 2.807 -6.664 -2.071 1.00 92.75 186 ASP A O 1
ATOM 1516 N N . PRO A 1 187 ? 2.269 -4.527 -1.629 1.00 93.06 187 PRO A N 1
ATOM 1517 C CA . PRO A 1 187 ? 1.068 -4.531 -2.465 1.00 93.06 187 PRO A CA 1
ATOM 1518 C C . PRO A 1 187 ? 1.347 -4.733 -3.956 1.00 93.06 187 PRO A C 1
ATOM 1520 O O . PRO A 1 187 ? 0.422 -5.060 -4.692 1.00 93.06 187 PRO A O 1
ATOM 1523 N N . ASP A 1 188 ? 2.581 -4.532 -4.425 1.00 94.69 188 ASP A N 1
ATOM 1524 C CA . ASP A 1 188 ? 2.969 -4.768 -5.820 1.00 94.69 188 ASP A CA 1
ATOM 1525 C C . ASP A 1 188 ? 3.418 -6.217 -6.081 1.00 94.69 188 ASP A C 1
ATOM 1527 O O . ASP A 1 188 ? 3.555 -6.629 -7.237 1.00 94.69 188 ASP A O 1
ATOM 1531 N N . HIS A 1 189 ? 3.654 -6.995 -5.023 1.00 95.81 189 HIS A N 1
ATOM 1532 C CA . HIS A 1 189 ? 4.173 -8.360 -5.096 1.00 95.81 189 HIS A CA 1
ATOM 1533 C C . HIS A 1 189 ? 3.490 -9.272 -4.063 1.00 95.81 189 HIS A C 1
ATOM 1535 O O . HIS A 1 189 ? 4.151 -10.056 -3.397 1.00 95.81 189 HIS A O 1
ATOM 1541 N N . CYS A 1 190 ? 2.179 -9.151 -3.886 1.00 96.50 190 CYS A N 1
ATOM 1542 C CA . CYS A 1 190 ? 1.456 -9.818 -2.814 1.00 96.50 190 CYS A CA 1
ATOM 1543 C C . CYS A 1 190 ? 1.210 -11.302 -3.106 1.00 96.50 190 CYS A C 1
ATOM 1545 O O . CYS A 1 190 ? 0.593 -11.652 -4.112 1.00 96.50 190 CYS A O 1
ATOM 1547 N N . GLY A 1 191 ? 1.706 -12.179 -2.237 1.00 95.88 191 GLY A N 1
ATOM 1548 C CA . GLY A 1 191 ? 1.636 -13.638 -2.361 1.00 95.88 191 GLY A CA 1
ATOM 1549 C C . GLY A 1 191 ? 2.592 -14.211 -3.407 1.00 95.88 191 GLY A C 1
ATOM 1550 O O . GLY A 1 191 ? 3.162 -15.276 -3.194 1.00 95.88 191 GLY A O 1
ATOM 1551 N N . ASP A 1 192 ? 2.822 -13.482 -4.498 1.00 95.50 192 ASP A N 1
ATOM 1552 C CA . ASP A 1 192 ? 3.735 -13.863 -5.568 1.00 95.50 192 ASP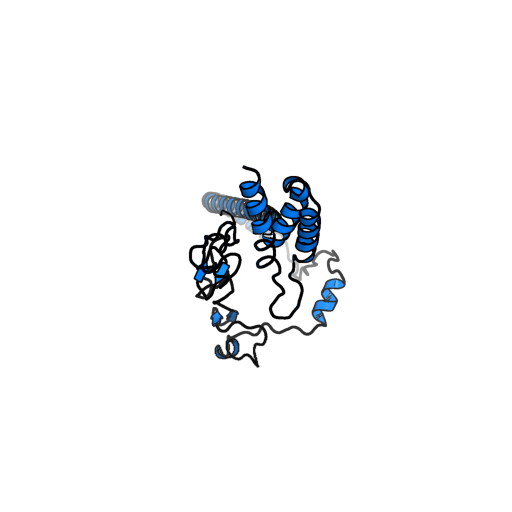 A CA 1
ATOM 1553 C C . ASP A 1 192 ? 4.349 -12.636 -6.265 1.00 95.50 192 ASP A C 1
ATOM 1555 O O . ASP A 1 192 ? 3.841 -11.508 -6.219 1.00 95.50 192 ASP A O 1
ATOM 1559 N N . CYS A 1 193 ? 5.469 -12.849 -6.944 1.00 95.44 193 CYS A N 1
ATOM 1560 C CA . CYS A 1 193 ? 6.224 -11.804 -7.608 1.00 95.44 193 CYS A CA 1
ATOM 1561 C C . CYS A 1 193 ? 5.430 -11.139 -8.738 1.00 95.44 193 CYS A C 1
ATOM 1563 O O . CYS A 1 193 ? 5.168 -11.719 -9.785 1.00 95.44 193 CYS A O 1
ATOM 1565 N N . GLY A 1 194 ? 5.109 -9.859 -8.541 1.00 94.44 194 GLY A N 1
ATOM 1566 C CA . GLY A 1 194 ? 4.414 -9.032 -9.535 1.00 94.44 194 GLY A CA 1
ATOM 1567 C C . GLY A 1 194 ? 2.894 -9.153 -9.468 1.00 94.44 194 GLY A C 1
ATOM 1568 O O . GLY A 1 194 ? 2.191 -8.532 -10.268 1.00 94.44 194 GLY A O 1
ATOM 1569 N N . ARG A 1 195 ? 2.375 -9.917 -8.501 1.00 96.38 195 ARG A N 1
ATOM 1570 C CA . ARG A 1 195 ? 0.953 -9.951 -8.184 1.00 96.38 195 ARG A CA 1
ATOM 1571 C C . ARG A 1 195 ? 0.581 -8.691 -7.406 1.00 96.38 195 ARG A C 1
ATOM 1573 O O . ARG A 1 195 ? 0.719 -8.616 -6.190 1.00 96.38 195 ARG A O 1
ATOM 1580 N N . ARG A 1 196 ? 0.106 -7.684 -8.130 1.00 95.81 196 ARG A N 1
ATOM 1581 C CA . ARG A 1 196 ? -0.353 -6.427 -7.542 1.00 95.81 196 ARG A CA 1
ATOM 1582 C C . ARG A 1 196 ? -1.765 -6.562 -6.968 1.00 95.81 196 ARG A C 1
ATOM 1584 O O . ARG A 1 196 ? -2.666 -7.044 -7.656 1.00 95.81 196 ARG A O 1
ATOM 1591 N N . CYS A 1 197 ? -1.974 -6.054 -5.758 1.00 94.06 197 CYS A N 1
ATOM 1592 C CA . CYS A 1 197 ? -3.303 -5.890 -5.184 1.00 94.06 197 CYS A CA 1
ATOM 1593 C C . CYS A 1 197 ? -4.116 -4.833 -5.931 1.00 94.06 197 CYS A C 1
ATOM 1595 O O . CYS A 1 197 ? -3.592 -3.817 -6.396 1.00 94.06 197 CYS A O 1
ATOM 1597 N N . ALA A 1 198 ? -5.424 -5.070 -6.040 1.00 92.31 198 ALA A N 1
ATOM 1598 C CA . ALA A 1 198 ? -6.328 -4.073 -6.591 1.00 92.31 198 ALA A CA 1
ATOM 1599 C C . ALA A 1 198 ? -6.283 -2.786 -5.756 1.00 92.31 198 ALA A C 1
ATOM 1601 O O . ALA A 1 198 ? -5.872 -2.763 -4.593 1.00 92.31 198 ALA A O 1
ATOM 1602 N N . TYR A 1 199 ? -6.680 -1.685 -6.388 1.00 86.06 199 TYR A N 1
ATOM 1603 C CA . TYR A 1 199 ? -6.603 -0.388 -5.747 1.00 86.06 199 TYR A CA 1
ATOM 1604 C C . TYR A 1 199 ? -7.428 -0.355 -4.448 1.00 86.06 199 TYR A C 1
ATOM 1606 O O . TYR A 1 199 ? -8.612 -0.678 -4.468 1.00 86.06 199 TYR A O 1
ATOM 1614 N N . GLY A 1 200 ? -6.812 0.096 -3.352 1.00 82.50 200 GLY A N 1
ATOM 1615 C CA . GLY A 1 200 ? -7.456 0.214 -2.042 1.00 82.50 200 GLY A CA 1
ATOM 1616 C C . GLY A 1 200 ? -7.309 -1.015 -1.144 1.00 82.50 200 GLY A C 1
ATOM 1617 O O . GLY A 1 200 ? -7.615 -0.904 0.036 1.00 82.50 200 GLY A O 1
ATOM 1618 N N . LEU A 1 201 ? -6.788 -2.133 -1.662 1.00 91.06 201 LEU A N 1
ATOM 1619 C CA . LEU A 1 201 ? -6.482 -3.320 -0.866 1.00 91.06 201 LEU A CA 1
ATOM 1620 C C . LEU A 1 201 ? -5.042 -3.274 -0.349 1.00 91.06 201 LEU A C 1
ATOM 1622 O O . LEU A 1 201 ? -4.138 -2.755 -1.014 1.00 91.06 201 LEU A O 1
ATOM 1626 N N . LEU A 1 202 ? -4.830 -3.851 0.829 1.00 91.38 202 LEU A N 1
ATOM 1627 C CA . LEU A 1 202 ? -3.508 -4.058 1.413 1.00 91.38 202 LEU A CA 1
ATOM 1628 C C . LEU A 1 202 ? -3.063 -5.503 1.194 1.00 91.38 202 LEU A C 1
ATOM 1630 O O . LEU A 1 202 ? -3.888 -6.399 1.061 1.00 91.38 202 LEU A O 1
ATOM 1634 N N . CYS A 1 203 ? -1.749 -5.724 1.175 1.00 95.88 203 CYS A N 1
ATOM 1635 C CA . CYS A 1 203 ? -1.205 -7.072 1.220 1.00 95.88 203 CYS A CA 1
ATOM 1636 C C . CYS A 1 203 ? -1.057 -7.518 2.676 1.00 95.88 203 CYS A C 1
ATOM 1638 O O . CYS A 1 203 ? -0.200 -6.997 3.395 1.00 95.88 203 CYS A O 1
ATOM 1640 N N . CYS A 1 204 ? -1.886 -8.467 3.096 1.00 95.75 204 CYS A N 1
ATOM 1641 C CA . CYS A 1 204 ? -1.883 -9.044 4.429 1.00 95.75 204 CYS A CA 1
ATOM 1642 C C . CYS A 1 204 ? -1.540 -10.531 4.321 1.00 95.75 204 CYS A C 1
ATOM 1644 O O . CYS A 1 204 ? -2.328 -11.340 3.848 1.00 95.75 204 CYS A O 1
ATOM 1646 N N . GLY A 1 205 ? -0.319 -10.905 4.705 1.00 93.75 205 GLY A N 1
ATOM 1647 C CA . GLY A 1 205 ? 0.110 -12.308 4.711 1.00 93.75 205 GLY A CA 1
ATOM 1648 C C . GLY A 1 205 ? 0.234 -12.941 3.329 1.00 93.75 205 GLY A C 1
ATOM 1649 O O . GLY A 1 205 ? 0.263 -14.162 3.223 1.00 93.75 205 GLY A O 1
ATOM 1650 N N . GLY A 1 206 ? 0.326 -12.125 2.279 1.00 95.31 206 GLY A N 1
ATOM 1651 C CA . GLY A 1 206 ? 0.352 -12.594 0.896 1.00 95.31 206 GLY A CA 1
ATOM 1652 C C . GLY A 1 206 ? -1.024 -12.674 0.239 1.00 95.31 206 GLY A C 1
ATOM 1653 O O . GLY A 1 206 ? -1.119 -13.097 -0.912 1.00 95.31 206 GLY A O 1
ATOM 1654 N N . GLU A 1 207 ? -2.070 -12.221 0.925 1.00 96.75 207 GLU A N 1
ATOM 1655 C CA . GLU A 1 207 ? -3.400 -12.047 0.360 1.00 96.75 207 GLU A CA 1
ATOM 1656 C C . GLU A 1 207 ? -3.757 -10.564 0.252 1.00 96.75 207 GLU A C 1
ATOM 1658 O O . GLU A 1 207 ? -3.348 -9.739 1.068 1.00 96.75 207 GLU A O 1
ATOM 1663 N N . CYS A 1 208 ? -4.480 -10.208 -0.808 1.00 96.69 208 CYS A N 1
ATOM 1664 C CA . CYS A 1 208 ? -4.960 -8.847 -0.989 1.00 96.69 208 CYS A CA 1
ATOM 1665 C C . CYS A 1 208 ? -6.292 -8.694 -0.266 1.00 96.69 208 CYS A C 1
ATOM 1667 O O . CYS A 1 208 ? -7.291 -9.262 -0.702 1.00 96.69 208 CYS A O 1
ATOM 1669 N N . THR A 1 209 ? -6.297 -7.885 0.783 1.00 95.62 209 THR A N 1
ATOM 1670 C CA . THR A 1 209 ? -7.416 -7.743 1.711 1.00 95.62 209 THR A CA 1
ATOM 1671 C C . THR A 1 209 ? -7.934 -6.309 1.718 1.00 95.62 209 THR A C 1
ATOM 1673 O O . THR A 1 209 ? -7.146 -5.357 1.708 1.00 95.62 209 THR A O 1
ATOM 1676 N N . ASP A 1 210 ? -9.257 -6.139 1.762 1.00 93.69 210 ASP A N 1
ATOM 1677 C CA . ASP A 1 210 ? -9.868 -4.845 2.062 1.00 93.69 210 ASP A CA 1
ATOM 1678 C C . ASP A 1 210 ? -9.969 -4.657 3.581 1.00 93.69 210 ASP A C 1
ATOM 1680 O O . ASP A 1 210 ? -10.837 -5.184 4.266 1.00 93.69 210 ASP A O 1
ATOM 1684 N N . VAL A 1 211 ? -9.043 -3.876 4.131 1.00 90.00 211 VAL A N 1
ATOM 1685 C CA . VAL A 1 211 ? -9.000 -3.586 5.571 1.00 90.00 211 VAL A CA 1
ATOM 1686 C C . VAL A 1 211 ? -10.156 -2.698 6.040 1.00 90.00 211 VAL A C 1
ATOM 1688 O O . VAL A 1 211 ? -10.228 -2.344 7.212 1.00 90.00 211 VAL A O 1
ATOM 1691 N N . ARG A 1 212 ? -11.038 -2.239 5.147 1.00 88.00 212 ARG A N 1
ATOM 1692 C CA . ARG A 1 212 ? -12.124 -1.320 5.506 1.00 88.00 212 ARG A CA 1
ATOM 1693 C C . ARG A 1 212 ? -13.392 -2.040 5.938 1.00 88.00 212 ARG A C 1
ATOM 1695 O O . ARG A 1 212 ? -14.224 -1.411 6.597 1.00 88.00 212 ARG A O 1
ATOM 1702 N N . ASP A 1 213 ? -13.548 -3.297 5.554 1.00 89.31 213 ASP A N 1
ATOM 1703 C CA . ASP A 1 213 ? -14.742 -4.100 5.796 1.00 89.31 213 ASP A CA 1
ATOM 1704 C C . ASP A 1 213 ? -14.438 -5.511 6.319 1.00 89.31 213 ASP A C 1
ATOM 1706 O O . ASP A 1 213 ? -15.331 -6.126 6.904 1.00 89.31 213 ASP A O 1
ATOM 1710 N N . ASP A 1 214 ? -13.197 -5.990 6.196 1.00 91.75 214 ASP A N 1
ATOM 1711 C CA . ASP A 1 214 ? -12.770 -7.277 6.738 1.00 91.75 214 ASP A CA 1
ATOM 1712 C C . ASP A 1 214 ? -12.669 -7.244 8.282 1.00 91.75 214 ASP A C 1
ATOM 1714 O O . ASP A 1 214 ? -11.832 -6.521 8.836 1.00 91.75 214 ASP A O 1
ATOM 1718 N N . PRO A 1 215 ? -13.488 -8.030 9.012 1.00 91.94 215 PRO A N 1
ATOM 1719 C CA . PRO A 1 215 ? -13.438 -8.107 10.469 1.00 91.94 215 PRO A CA 1
ATOM 1720 C C . PRO A 1 215 ? -12.141 -8.685 11.032 1.00 91.94 215 PRO A C 1
ATOM 1722 O O . PRO A 1 215 ? -11.829 -8.389 12.178 1.00 91.94 215 PRO A O 1
ATOM 1725 N N . ASP A 1 216 ? -11.390 -9.494 10.286 1.00 93.12 216 ASP A N 1
ATOM 1726 C CA . ASP A 1 216 ? -10.122 -10.078 10.741 1.00 93.12 216 ASP A CA 1
ATOM 1727 C C . ASP A 1 216 ? -8.912 -9.167 10.422 1.00 93.12 216 ASP A C 1
ATOM 1729 O O . ASP A 1 216 ? -7.797 -9.379 10.921 1.00 93.12 216 ASP A O 1
ATOM 1733 N N . HIS A 1 217 ? -9.125 -8.110 9.632 1.00 93.12 217 HIS A N 1
ATOM 1734 C CA . HIS A 1 217 ? -8.096 -7.185 9.147 1.00 93.12 217 HIS A CA 1
ATOM 1735 C C . HIS A 1 217 ? -8.542 -5.711 9.188 1.00 93.12 217 HIS A C 1
ATOM 1737 O O . HIS A 1 217 ? -8.138 -4.898 8.358 1.00 93.12 217 HIS A O 1
ATOM 1743 N N . CYS A 1 218 ? -9.366 -5.347 10.164 1.00 88.88 218 CYS A N 1
ATOM 1744 C CA . CYS A 1 218 ? -10.021 -4.053 10.239 1.00 88.88 218 CYS A CA 1
ATOM 1745 C C . CYS A 1 218 ? -9.040 -2.908 10.542 1.00 88.88 218 CYS A C 1
ATOM 1747 O O . CYS A 1 218 ? -8.387 -2.861 11.583 1.00 88.88 218 CYS A O 1
ATOM 1749 N N . GLY A 1 219 ? -8.916 -1.969 9.608 1.00 87.62 219 GLY A N 1
ATOM 1750 C CA . GLY A 1 219 ? -8.023 -0.809 9.664 1.00 87.62 219 GLY A CA 1
ATOM 1751 C C . GLY A 1 219 ? -6.548 -1.129 9.393 1.00 87.62 219 GLY A C 1
ATOM 1752 O O . GLY A 1 219 ? -5.818 -0.271 8.892 1.00 87.62 219 GLY A O 1
ATOM 1753 N N . SER A 1 220 ? -6.099 -2.351 9.678 1.00 89.56 220 SER A N 1
ATOM 1754 C CA . SER A 1 220 ? -4.749 -2.839 9.383 1.00 89.56 220 SER A CA 1
ATOM 1755 C C . SER A 1 220 ? -4.680 -4.367 9.331 1.00 89.56 220 SER A C 1
ATOM 1757 O O . SER A 1 220 ? -5.520 -5.068 9.890 1.00 89.56 220 SER A O 1
ATOM 1759 N N . CYS A 1 221 ? -3.638 -4.898 8.682 1.00 88.88 221 CYS A N 1
ATOM 1760 C CA . CYS A 1 221 ? -3.408 -6.339 8.635 1.00 88.88 221 CYS A CA 1
ATOM 1761 C C . CYS A 1 221 ? -3.346 -6.939 10.043 1.00 88.88 221 CYS A C 1
ATOM 1763 O O . CYS A 1 221 ? -2.687 -6.398 10.931 1.00 88.88 221 CYS A O 1
ATOM 1765 N N . TYR A 1 222 ? -4.010 -8.082 10.206 1.00 89.31 222 TYR A N 1
ATOM 1766 C CA . TYR A 1 222 ? -4.125 -8.835 11.460 1.00 89.31 222 TYR A CA 1
ATOM 1767 C C . TYR A 1 222 ? -4.809 -8.080 12.615 1.00 89.31 222 TYR A C 1
ATOM 1769 O O . TYR A 1 222 ? -4.704 -8.493 13.767 1.00 89.31 222 TYR A O 1
ATOM 1777 N N . SER A 1 223 ? -5.511 -6.980 12.331 1.00 90.44 223 SER A N 1
ATOM 1778 C CA . SER A 1 223 ? -6.295 -6.232 13.319 1.00 90.44 223 SER A CA 1
ATOM 1779 C C . SER A 1 223 ? -7.734 -6.727 13.343 1.00 90.44 223 SER A C 1
ATOM 1781 O O . SER A 1 223 ? -8.616 -6.190 12.681 1.00 90.44 223 SER A O 1
ATOM 1783 N N . ARG A 1 224 ? -7.959 -7.797 14.094 1.00 91.88 224 ARG A N 1
ATOM 1784 C CA . ARG A 1 224 ? -9.260 -8.451 14.177 1.00 91.88 224 ARG A CA 1
ATOM 1785 C C . ARG A 1 224 ? -10.191 -7.754 15.175 1.00 91.88 224 ARG A C 1
ATOM 1787 O O . ARG A 1 224 ? -9.789 -7.467 16.298 1.00 91.88 224 ARG A O 1
ATOM 1794 N N . CYS A 1 225 ? -11.448 -7.557 14.790 1.00 88.44 225 CYS A N 1
ATOM 1795 C CA . CYS A 1 225 ? -12.513 -7.090 15.671 1.00 88.44 225 CYS A CA 1
ATOM 1796 C C . CYS A 1 225 ? -12.948 -8.174 16.668 1.00 88.44 225 CYS A C 1
ATOM 1798 O O . CYS A 1 225 ? -12.853 -9.377 16.402 1.00 88.44 225 CYS A O 1
ATOM 1800 N N . ALA A 1 226 ? -13.483 -7.750 17.816 1.00 90.44 226 ALA A N 1
ATOM 1801 C CA . ALA A 1 226 ? -14.095 -8.668 18.769 1.00 90.44 226 ALA A CA 1
ATOM 1802 C C . ALA A 1 226 ? -15.211 -9.501 18.110 1.00 90.44 226 ALA A C 1
ATOM 1804 O O . ALA A 1 226 ? -15.827 -9.099 17.119 1.00 90.44 226 ALA A O 1
ATOM 1805 N N . ALA A 1 227 ? -15.465 -10.693 18.651 1.00 88.75 227 ALA A N 1
ATOM 1806 C CA . ALA A 1 227 ? -16.414 -11.627 18.058 1.00 88.75 227 ALA A CA 1
ATOM 1807 C C . ALA A 1 227 ? -17.807 -10.988 17.915 1.00 88.75 227 ALA A C 1
ATOM 1809 O O . ALA A 1 227 ? -18.389 -10.518 18.888 1.00 88.75 227 ALA A O 1
ATOM 1810 N N . GLY A 1 228 ? -18.337 -10.984 16.690 1.00 85.44 228 GLY A N 1
ATOM 1811 C CA . GLY A 1 228 ? -19.639 -10.390 16.372 1.00 85.44 228 GLY A CA 1
ATOM 1812 C C . GLY A 1 228 ? -19.611 -8.888 16.067 1.00 85.44 228 GLY A C 1
ATOM 1813 O O . GLY A 1 228 ? -20.616 -8.360 15.593 1.00 85.44 228 GLY A O 1
ATOM 1814 N N . ILE A 1 229 ? -18.476 -8.208 16.256 1.00 88.69 229 ILE A N 1
ATOM 1815 C CA . ILE A 1 229 ? -18.312 -6.799 15.900 1.00 88.69 229 ILE A CA 1
ATOM 1816 C C . ILE A 1 229 ? -17.963 -6.675 14.416 1.00 88.69 229 ILE A C 1
ATOM 1818 O O . ILE A 1 229 ? -17.056 -7.333 13.907 1.00 88.69 229 ILE A O 1
ATOM 1822 N N . ARG A 1 230 ? -18.701 -5.818 13.705 1.00 88.94 230 ARG A N 1
ATOM 1823 C CA . ARG A 1 230 ? -18.470 -5.560 12.279 1.00 88.94 230 ARG A CA 1
ATOM 1824 C C . ARG A 1 230 ? -17.325 -4.571 12.098 1.00 88.94 230 ARG A C 1
ATOM 1826 O O . ARG A 1 230 ? -17.241 -3.585 12.832 1.00 88.94 230 ARG A O 1
ATOM 1833 N N . CYS A 1 231 ? -16.520 -4.796 11.065 1.00 87.44 231 CYS A N 1
ATOM 1834 C CA . CYS A 1 231 ? -15.633 -3.771 10.541 1.00 87.44 231 CYS A CA 1
ATOM 1835 C C . CYS A 1 231 ? -16.410 -2.857 9.592 1.00 87.44 231 CYS A C 1
ATOM 1837 O O . CYS A 1 231 ? -17.175 -3.313 8.737 1.00 87.44 231 CYS A O 1
ATOM 1839 N N . SER A 1 232 ? -16.268 -1.548 9.756 1.00 87.19 232 SER A N 1
ATOM 1840 C CA . SER A 1 232 ? -16.841 -0.566 8.840 1.00 87.19 232 SER A CA 1
ATOM 1841 C C . SER A 1 232 ? -15.930 0.644 8.744 1.00 87.19 232 SER A C 1
ATOM 1843 O O . SER A 1 232 ? -15.548 1.230 9.751 1.00 87.19 232 SER A O 1
ATOM 1845 N N . PHE A 1 233 ? -15.567 1.006 7.513 1.00 84.62 233 PHE A N 1
ATOM 1846 C CA . PHE A 1 233 ? -14.614 2.079 7.220 1.00 84.62 233 PHE A CA 1
ATOM 1847 C C . PHE A 1 233 ? -13.247 1.906 7.911 1.00 84.62 233 PHE A C 1
ATOM 1849 O O . PHE A 1 233 ? -12.538 2.885 8.116 1.00 84.62 233 PHE A O 1
ATOM 1856 N N . GLY A 1 234 ? -12.854 0.666 8.216 1.00 84.19 234 GLY A N 1
ATOM 1857 C CA . GLY A 1 234 ? -11.591 0.352 8.893 1.00 84.19 234 GLY A CA 1
ATOM 1858 C C . GLY A 1 234 ? -11.626 0.545 10.408 1.00 84.19 234 GLY A C 1
ATOM 1859 O O . GLY A 1 234 ? -10.573 0.690 11.022 1.00 84.19 234 GLY A O 1
ATOM 1860 N N . MET A 1 235 ? -12.822 0.565 11.000 1.00 85.12 235 MET A N 1
ATOM 1861 C CA . MET A 1 235 ? -13.043 0.645 12.442 1.00 85.12 235 MET A CA 1
ATOM 1862 C C . MET A 1 235 ? -14.006 -0.457 12.891 1.00 85.12 235 MET A C 1
ATOM 1864 O O . MET A 1 235 ? -15.040 -0.695 12.258 1.00 85.12 235 MET A O 1
ATOM 1868 N N . CYS A 1 236 ? -13.672 -1.122 13.994 1.00 86.75 236 CYS A N 1
ATOM 1869 C CA . CYS A 1 236 ? -14.567 -2.065 14.651 1.00 86.75 236 CYS A CA 1
ATOM 1870 C C . CYS A 1 236 ? -15.698 -1.293 15.340 1.00 86.75 236 CYS A C 1
ATOM 1872 O O . CYS A 1 236 ? -15.454 -0.262 15.955 1.00 86.75 236 CYS A O 1
ATOM 1874 N N . GLY A 1 237 ? -16.943 -1.753 15.210 1.00 82.56 237 GLY A N 1
ATOM 1875 C CA . GLY A 1 237 ? -18.066 -1.188 15.972 1.00 82.56 237 GLY A CA 1
ATOM 1876 C C . GLY A 1 237 ? -18.562 0.177 15.485 1.00 82.56 237 GLY A C 1
ATOM 1877 O O . GLY A 1 237 ? -19.473 0.737 16.072 1.00 82.56 237 GLY A O 1
ATOM 1878 N N . TYR A 1 238 ? -18.066 0.695 14.357 1.00 72.25 238 TYR A N 1
ATOM 1879 C CA . TYR A 1 238 ? -18.439 2.024 13.839 1.00 72.25 238 TYR A CA 1
ATOM 1880 C C . TYR A 1 238 ? -19.949 2.228 13.556 1.00 72.25 238 TYR A C 1
ATOM 1882 O O . TYR A 1 238 ? -20.387 3.347 13.302 1.00 72.25 238 TYR A O 1
ATOM 1890 N N . SER A 1 239 ? -20.763 1.167 13.573 1.00 54.41 239 SER A N 1
ATOM 1891 C CA . SER A 1 239 ? -22.206 1.228 13.290 1.00 54.41 239 SER A CA 1
ATOM 1892 C C . SER A 1 239 ? -23.116 0.658 14.385 1.00 54.41 239 SER A C 1
ATOM 1894 O O . SER A 1 239 ? -24.305 0.487 14.117 1.00 54.41 239 SER A O 1
ATOM 1896 N N . HIS A 1 240 ? -22.609 0.393 15.595 1.00 49.47 240 HIS A N 1
ATOM 1897 C CA . HIS A 1 240 ? -23.426 -0.080 16.716 1.00 49.47 240 HIS A CA 1
ATOM 1898 C C . HIS A 1 240 ? -22.949 0.456 18.058 1.00 49.47 240 HIS A C 1
ATOM 1900 O O . HIS A 1 240 ? -21.746 0.294 18.342 1.00 49.47 240 HIS A O 1
#

InterPro domains:
  IPR006969 Stigma-specific protein Stig1-like [PF04885] (153-239)
  IPR019342 NADH:ubiquinone oxidoreductase, iron-sulphur subunit 5 [PTHR15224] (25-96)

pLDDT: mean 73.26, std 19.13, range [33.0, 96.75]